Protein AF-0000000085030489 (afdb_homodimer)

Structure (mmCIF, N/CA/C/O backbone):
data_AF-0000000085030489-model_v1
#
loop_
_entity.id
_entity.type
_entity.pdbx_description
1 polymer 'Uncharacterized conserved protein'
#
loop_
_atom_site.group_PDB
_atom_site.id
_atom_site.type_symbol
_atom_site.label_atom_id
_atom_site.label_alt_id
_atom_site.label_comp_id
_atom_site.label_asym_id
_atom_site.label_entity_id
_atom_site.label_seq_id
_atom_site.pdbx_PDB_ins_code
_atom_site.Cartn_x
_atom_site.Cartn_y
_atom_site.Cartn_z
_atom_site.occupancy
_atom_site.B_iso_or_equiv
_atom_site.auth_seq_id
_atom_site.auth_comp_id
_atom_site.auth_asym_id
_atom_site.auth_atom_id
_atom_site.pdbx_PDB_model_num
ATOM 1 N N . MET A 1 1 ? 29.203 -2.457 8.156 1 56.88 1 MET A N 1
ATOM 2 C CA . MET A 1 1 ? 29.266 -1.11 7.594 1 56.88 1 MET A CA 1
ATOM 3 C C . MET A 1 1 ? 27.875 -0.506 7.477 1 56.88 1 MET A C 1
ATOM 5 O O . MET A 1 1 ? 27.656 0.641 7.871 1 56.88 1 MET A O 1
ATOM 9 N N . LEU A 1 2 ? 26.891 -1.355 7.07 1 59.84 2 LEU A N 1
ATOM 10 C CA . LEU A 1 2 ? 25.516 -0.881 6.922 1 59.84 2 LEU A CA 1
ATOM 11 C C . LEU A 1 2 ? 24.906 -0.548 8.281 1 59.84 2 LEU A C 1
ATOM 13 O O . LEU A 1 2 ? 24.219 0.468 8.43 1 59.84 2 LEU A O 1
ATOM 17 N N . ASP A 1 3 ? 25.312 -1.326 9.242 1 68.06 3 ASP A N 1
ATOM 18 C CA . ASP A 1 3 ? 24.781 -1.111 10.586 1 68.06 3 ASP A CA 1
ATOM 19 C C . ASP A 1 3 ? 25.312 0.189 11.188 1 68.06 3 ASP A C 1
ATOM 21 O O . ASP A 1 3 ? 24.578 0.909 11.867 1 68.06 3 ASP A O 1
ATOM 25 N N . THR A 1 4 ? 26.469 0.531 10.797 1 74.56 4 THR A N 1
ATOM 26 C CA . THR A 1 4 ? 27.078 1.751 11.312 1 74.56 4 THR A CA 1
ATOM 27 C C . THR A 1 4 ? 26.453 2.984 10.656 1 74.56 4 THR A C 1
ATOM 29 O O . THR A 1 4 ? 26.203 3.986 11.328 1 74.56 4 THR A O 1
ATOM 32 N N . VAL A 1 5 ? 26.281 2.805 9.406 1 78.31 5 VAL A N 1
ATOM 33 C CA . VAL A 1 5 ? 25.672 3.91 8.68 1 78.31 5 VAL A CA 1
ATOM 34 C C . VAL A 1 5 ? 24.25 4.156 9.203 1 78.31 5 VAL A C 1
ATOM 36 O O . VAL A 1 5 ? 23.859 5.305 9.43 1 78.31 5 VAL A O 1
ATOM 39 N N . LYS A 1 6 ? 23.562 3.092 9.453 1 79.38 6 LYS A N 1
ATOM 40 C CA . LYS A 1 6 ? 22.203 3.199 9.992 1 79.38 6 LYS A CA 1
ATOM 41 C C . LYS A 1 6 ? 22.203 3.873 11.359 1 79.38 6 LYS A C 1
ATOM 43 O O . LYS A 1 6 ? 21.344 4.703 11.648 1 79.38 6 LYS A O 1
ATOM 48 N N . ASP A 1 7 ? 23.156 3.559 12.133 1 82.5 7 ASP A N 1
ATOM 49 C CA . ASP A 1 7 ? 23.281 4.152 13.461 1 82.5 7 ASP A CA 1
ATOM 50 C C . ASP A 1 7 ? 23.578 5.645 13.375 1 82.5 7 ASP A C 1
ATOM 52 O O . ASP A 1 7 ? 23.016 6.441 14.141 1 82.5 7 ASP A O 1
ATOM 56 N N . TYR A 1 8 ? 24.422 5.949 12.523 1 84.88 8 TYR A N 1
ATOM 57 C CA . TYR A 1 8 ? 24.766 7.352 12.32 1 84.88 8 TYR A CA 1
ATOM 58 C C . TYR A 1 8 ? 23.562 8.148 11.852 1 84.88 8 TYR A C 1
ATOM 60 O O . TYR A 1 8 ? 23.266 9.219 12.383 1 84.88 8 TYR A O 1
ATOM 68 N N . MET A 1 9 ? 22.875 7.539 10.891 1 87.62 9 MET A N 1
ATOM 69 C CA . MET A 1 9 ? 21.703 8.219 10.344 1 87.62 9 MET A CA 1
ATOM 70 C C . MET A 1 9 ? 20.625 8.406 11.414 1 87.62 9 MET A C 1
ATOM 72 O O . MET A 1 9 ? 19.984 9.453 11.477 1 87.62 9 MET A O 1
ATOM 76 N N . SER A 1 10 ? 20.469 7.426 12.195 1 87.75 10 SER A N 1
ATOM 77 C CA . SER A 1 10 ? 19.516 7.508 13.297 1 87.75 10 SER A CA 1
ATOM 78 C C . SER A 1 10 ? 19.859 8.648 14.242 1 87.75 10 SER A C 1
ATOM 80 O O . SER A 1 10 ? 18.984 9.375 14.711 1 87.75 10 SER A O 1
ATOM 82 N N . GLY A 1 11 ? 21.109 8.82 14.539 1 89.5 11 GLY A N 1
ATOM 83 C CA . GLY A 1 11 ? 21.562 9.93 15.367 1 89.5 11 GLY A CA 1
ATOM 84 C C . GLY A 1 11 ? 21.266 11.289 14.758 1 89.5 11 GLY A C 1
ATOM 85 O O . GLY A 1 11 ? 20.828 12.203 15.453 1 89.5 11 GLY A O 1
ATOM 86 N N . VAL A 1 12 ? 21.469 11.359 13.508 1 91 12 VAL A N 1
ATOM 87 C CA . VAL A 1 12 ? 21.234 12.609 12.789 1 91 12 VAL A CA 1
ATOM 88 C C . VAL A 1 12 ? 19.75 12.969 12.859 1 91 12 VAL A C 1
ATOM 90 O O . VAL A 1 12 ? 19.391 14.117 13.148 1 91 12 VAL A O 1
ATOM 93 N N . ILE A 1 13 ? 18.875 12.047 12.625 1 92.69 13 ILE A N 1
ATOM 94 C CA . ILE A 1 13 ? 17.438 12.258 12.625 1 92.69 13 ILE A CA 1
ATOM 95 C C . ILE A 1 13 ? 16.984 12.703 14.016 1 92.69 13 ILE A C 1
ATOM 97 O O . ILE A 1 13 ? 16.156 13.617 14.148 1 92.69 13 ILE A O 1
ATOM 101 N N . LYS A 1 14 ? 17.594 12.125 14.992 1 91.25 14 LYS A N 1
ATOM 102 C CA . LYS A 1 14 ? 17.266 12.484 16.359 1 91.25 14 LYS A CA 1
ATOM 103 C C . LYS A 1 14 ? 17.625 13.938 16.656 1 91.25 14 LYS A C 1
ATOM 105 O O . LYS A 1 14 ? 16.875 14.656 17.312 1 91.25 14 LYS A O 1
ATOM 110 N N . ARG A 1 15 ? 18.688 14.336 16.219 1 93 15 ARG A N 1
ATOM 111 C CA . ARG A 1 15 ? 19.125 15.719 16.406 1 93 15 ARG A CA 1
ATOM 112 C C . ARG A 1 15 ? 18.219 16.688 15.664 1 93 15 ARG A C 1
ATOM 114 O O . ARG A 1 15 ? 17.844 17.734 16.203 1 93 15 ARG A O 1
ATOM 121 N N . LYS A 1 16 ? 17.922 16.281 14.477 1 94.31 16 LYS A N 1
ATOM 122 C CA . LYS A 1 16 ? 17.016 17.125 13.688 1 94.31 16 LYS A CA 1
ATOM 123 C C . LYS A 1 16 ? 15.664 17.25 14.367 1 94.31 16 LYS A C 1
ATOM 125 O O . LYS A 1 16 ? 15.062 18.328 14.352 1 94.31 16 LYS A O 1
ATOM 130 N N . ALA A 1 17 ? 15.203 16.172 14.844 1 92.69 17 ALA A N 1
ATOM 131 C CA . ALA A 1 17 ? 13.922 16.188 15.547 1 92.69 17 ALA A CA 1
ATOM 132 C C . ALA A 1 17 ? 13.945 17.156 16.719 1 92.69 17 ALA A C 1
ATOM 134 O O . ALA A 1 17 ? 12.992 17.922 16.922 1 92.69 17 ALA A O 1
ATOM 135 N N . LYS A 1 18 ? 15.047 17.234 17.391 1 92.06 18 LYS A N 1
ATOM 136 C CA . LYS A 1 18 ? 15.203 18.125 18.531 1 92.06 18 LYS A CA 1
ATOM 137 C C . LYS A 1 18 ? 15.258 19.578 18.094 1 92.06 18 LYS A C 1
ATOM 139 O O . LYS A 1 18 ? 14.789 20.469 18.812 1 92.06 18 LYS A O 1
ATOM 144 N N . ARG A 1 19 ? 15.68 19.75 16.922 1 93.88 19 ARG A N 1
ATOM 145 C CA . ARG A 1 19 ? 15.883 21.109 16.422 1 93.88 19 ARG A CA 1
ATOM 146 C C . ARG A 1 19 ? 14.68 21.578 15.609 1 93.88 19 ARG A C 1
ATOM 148 O O . ARG A 1 19 ? 14.594 22.75 15.25 1 93.88 19 ARG A O 1
ATOM 155 N N . GLY A 1 20 ? 13.797 20.656 15.273 1 94.12 20 GLY A N 1
ATOM 156 C CA . GLY A 1 20 ? 12.641 21.031 14.477 1 94.12 20 GLY A CA 1
ATOM 157 C C . GLY A 1 20 ? 12.977 21.266 13.016 1 94.12 20 GLY A C 1
ATOM 158 O O . GLY A 1 20 ? 12.445 22.203 12.398 1 94.12 20 GLY A O 1
ATOM 159 N N . ASN A 1 21 ? 13.906 20.578 12.508 1 96.88 21 ASN A N 1
ATOM 160 C CA . ASN A 1 21 ? 14.312 20.781 11.125 1 96.88 21 ASN A CA 1
ATOM 161 C C . ASN A 1 21 ? 14.312 19.484 10.336 1 96.88 21 ASN A C 1
ATOM 163 O O . ASN A 1 21 ? 15.156 19.281 9.453 1 96.88 21 ASN A O 1
ATOM 167 N N . LEU A 1 22 ? 13.391 18.594 10.688 1 98.06 22 LEU A N 1
ATOM 168 C CA . LEU A 1 22 ? 13.219 17.344 9.961 1 98.06 22 LEU A CA 1
ATOM 169 C C . LEU A 1 22 ? 12.867 17.609 8.5 1 98.06 22 LEU A C 1
ATOM 171 O O . LEU A 1 22 ? 12.109 18.531 8.195 1 98.06 22 LEU A O 1
ATOM 175 N N . ASP A 1 23 ? 13.422 16.781 7.594 1 98.44 23 ASP A N 1
ATOM 176 C CA . ASP A 1 23 ? 12.898 16.719 6.234 1 98.44 23 ASP A CA 1
ATOM 177 C C . ASP A 1 23 ? 11.695 15.773 6.16 1 98.44 23 ASP A C 1
ATOM 179 O O . ASP A 1 23 ? 11.836 14.562 6.297 1 98.44 23 ASP A O 1
ATOM 183 N N . ILE A 1 24 ? 10.508 16.359 5.836 1 98.62 24 ILE A N 1
ATOM 184 C CA . ILE A 1 24 ? 9.266 15.625 6.062 1 98.62 24 ILE A CA 1
ATOM 185 C C . ILE A 1 24 ? 8.57 15.359 4.727 1 98.62 24 ILE A C 1
ATOM 187 O O . ILE A 1 24 ? 8.469 16.25 3.883 1 98.62 24 ILE A O 1
ATOM 191 N N . ALA A 1 25 ? 8.188 14.117 4.48 1 98.88 25 ALA A N 1
ATOM 192 C CA . ALA A 1 25 ? 7.223 13.781 3.434 1 98.88 25 ALA A CA 1
ATOM 193 C C . ALA A 1 25 ? 5.805 13.719 3.994 1 98.88 25 ALA A C 1
ATOM 195 O O . ALA A 1 25 ? 5.512 12.898 4.863 1 98.88 25 ALA A O 1
ATOM 196 N N . MET A 1 26 ? 5.008 14.555 3.5 1 98.81 26 MET A N 1
ATOM 197 C CA . MET A 1 26 ? 3.625 14.641 3.961 1 98.81 26 MET A CA 1
ATOM 198 C C . MET A 1 26 ? 2.674 14.008 2.949 1 98.81 26 MET A C 1
ATOM 200 O O . MET A 1 26 ? 2.645 14.414 1.785 1 98.81 26 MET A O 1
ATOM 204 N N . LEU A 1 27 ? 1.923 13.031 3.355 1 98.94 27 LEU A N 1
ATOM 205 C CA . LEU A 1 27 ? 0.934 12.352 2.527 1 98.94 27 LEU A CA 1
ATOM 206 C C . LEU A 1 27 ? -0.47 12.539 3.094 1 98.94 27 LEU A C 1
ATOM 208 O O . LEU A 1 27 ? -0.723 12.211 4.258 1 98.94 27 LEU A O 1
ATOM 212 N N . ILE A 1 28 ? -1.324 13.016 2.254 1 98.94 28 ILE A N 1
ATOM 213 C CA . ILE A 1 28 ? -2.676 13.352 2.688 1 98.94 28 ILE A CA 1
ATOM 214 C C . ILE A 1 28 ? -3.674 12.367 2.076 1 98.94 28 ILE A C 1
ATOM 216 O O . ILE A 1 28 ? -3.764 12.25 0.852 1 98.94 28 ILE A O 1
ATOM 220 N N . ASP A 1 29 ? -4.367 11.711 2.973 1 98.81 29 ASP A N 1
ATOM 221 C CA . ASP A 1 29 ? -5.492 10.859 2.6 1 98.81 29 ASP A CA 1
ATOM 222 C C . ASP A 1 29 ? -6.742 11.695 2.332 1 98.81 29 ASP A C 1
ATOM 224 O O . ASP A 1 29 ? -7.555 11.914 3.232 1 98.81 29 ASP A O 1
ATOM 228 N N . GLY A 1 30 ? -6.926 12.062 1.116 1 98.44 30 GLY A N 1
ATOM 229 C CA . GLY A 1 30 ? -7.98 12.992 0.747 1 98.44 30 GLY A CA 1
ATOM 230 C C . GLY A 1 30 ? -9.367 12.5 1.108 1 98.44 30 GLY A C 1
ATOM 231 O O . GLY A 1 30 ? -10.086 13.148 1.869 1 98.44 30 GLY A O 1
ATOM 232 N N . PRO A 1 31 ? -9.75 11.344 0.604 1 97.06 31 PRO A N 1
ATOM 233 C CA . PRO A 1 31 ? -11.109 10.844 0.838 1 97.06 31 PRO A CA 1
ATOM 234 C C . PRO A 1 31 ? -11.453 10.742 2.322 1 97.06 31 PRO A C 1
ATOM 236 O O . PRO A 1 31 ? -12.609 10.898 2.703 1 97.06 31 PRO A O 1
ATOM 239 N N . ASN A 1 32 ? -10.453 10.555 3.127 1 96.5 32 ASN A N 1
ATOM 240 C CA . ASN A 1 32 ? -10.734 10.375 4.547 1 96.5 32 ASN A CA 1
ATOM 241 C C . ASN A 1 32 ? -10.648 11.695 5.309 1 96.5 32 ASN A C 1
ATOM 243 O O . ASN A 1 32 ? -11.312 11.875 6.332 1 96.5 32 ASN A O 1
ATOM 247 N N . MET A 1 33 ? -9.93 12.625 4.789 1 97.75 33 MET A N 1
ATOM 248 C CA . MET A 1 33 ? -9.617 13.766 5.641 1 97.75 33 MET A CA 1
ATOM 249 C C . MET A 1 33 ? -10.164 15.055 5.043 1 97.75 33 MET A C 1
ATOM 251 O O . MET A 1 33 ? -10.414 16.031 5.762 1 97.75 33 MET A O 1
ATOM 255 N N . LEU A 1 34 ? -10.281 15.109 3.766 1 96.75 34 LEU A N 1
ATOM 256 C CA . LEU A 1 34 ? -10.719 16.344 3.123 1 96.75 34 LEU A CA 1
ATOM 257 C C . LEU A 1 34 ? -12.219 16.312 2.85 1 96.75 34 LEU A C 1
ATOM 259 O O . LEU A 1 34 ? -12.641 16.391 1.693 1 96.75 34 LEU A O 1
ATOM 263 N N . ARG A 1 35 ? -12.828 16.25 3.951 1 92.75 35 ARG A N 1
ATOM 264 C CA . ARG A 1 35 ? -14.281 16.219 3.959 1 92.75 35 ARG A CA 1
ATOM 265 C C . ARG A 1 35 ? -14.844 17.438 4.688 1 92.75 35 ARG A C 1
ATOM 267 O O . ARG A 1 35 ? -14.234 17.953 5.629 1 92.75 35 ARG A O 1
ATOM 274 N N . LYS A 1 36 ? -16.031 17.781 4.242 1 90 36 LYS A N 1
ATOM 275 C CA . LYS A 1 36 ? -16.688 18.953 4.82 1 90 36 LYS A CA 1
ATOM 276 C C . LYS A 1 36 ? -16.922 18.766 6.32 1 90 36 LYS A C 1
ATOM 278 O O . LYS A 1 36 ? -16.828 19.734 7.086 1 90 36 LYS A O 1
ATOM 283 N N . GLU A 1 37 ? -17.172 17.578 6.684 1 90.44 37 GLU A N 1
ATOM 284 C CA . GLU A 1 37 ? -17.5 17.281 8.07 1 90.44 37 GLU A CA 1
ATOM 285 C C . GLU A 1 37 ? -16.344 17.625 9 1 90.44 37 GLU A C 1
ATOM 287 O O . GLU A 1 37 ? -16.547 17.906 10.188 1 90.44 37 GLU A O 1
ATOM 292 N N . PHE A 1 38 ? -15.141 17.594 8.508 1 90.62 38 PHE A N 1
ATOM 293 C CA . PHE A 1 38 ? -13.984 17.844 9.367 1 90.62 38 PHE A CA 1
ATOM 294 C C . PHE A 1 38 ? -13.531 19.297 9.25 1 90.62 38 PHE A C 1
ATOM 296 O O . PHE A 1 38 ? -12.82 19.797 10.117 1 90.62 38 PHE A O 1
ATOM 303 N N . ASP A 1 39 ? -13.906 19.922 8.211 1 89.69 39 ASP A N 1
ATOM 304 C CA . ASP A 1 39 ? -13.602 21.328 7.969 1 89.69 39 ASP A CA 1
ATOM 305 C C . ASP A 1 39 ? -12.148 21.656 8.305 1 89.69 39 ASP A C 1
ATOM 307 O O . ASP A 1 39 ? -11.867 22.578 9.07 1 89.69 39 ASP A O 1
ATOM 311 N N . VAL A 1 40 ? -11.297 20.875 7.781 1 90.25 40 VAL A N 1
ATOM 312 C CA . VAL A 1 40 ? -9.875 21.016 8.062 1 90.25 40 VAL A CA 1
ATOM 313 C C . VAL A 1 40 ? -9.273 22.094 7.172 1 90.25 40 VAL A C 1
ATOM 315 O O . VAL A 1 40 ? -9.625 22.203 5.996 1 90.25 40 VAL A O 1
ATOM 318 N N . SER A 1 41 ? -8.391 22.875 7.766 1 93.44 41 SER A N 1
ATOM 319 C CA . SER A 1 41 ? -7.617 23.859 7.02 1 93.44 41 SER A CA 1
ATOM 320 C C . SER A 1 41 ? -6.25 23.328 6.629 1 93.44 41 SER A C 1
ATOM 322 O O . SER A 1 41 ? -5.383 23.125 7.488 1 93.44 41 SER A O 1
ATOM 324 N N . LEU A 1 42 ? -6.02 23.203 5.359 1 96.19 42 LEU A N 1
ATOM 325 C CA . LEU A 1 42 ? -4.73 22.719 4.875 1 96.19 42 LEU A CA 1
ATOM 326 C C . LEU A 1 42 ? -3.615 23.688 5.234 1 96.19 42 LEU A C 1
ATOM 328 O O . LEU A 1 42 ? -2.477 23.281 5.465 1 96.19 42 LEU A O 1
ATOM 332 N N . LYS A 1 43 ? -3.984 24.938 5.258 1 95.88 43 LYS A N 1
ATOM 333 C CA . LYS A 1 43 ? -3.016 25.938 5.691 1 95.88 43 LYS A CA 1
ATOM 334 C C . LYS A 1 43 ? -2.555 25.672 7.121 1 95.88 43 LYS A C 1
ATOM 336 O O . LYS A 1 43 ? -1.354 25.672 7.402 1 95.88 43 LYS A O 1
ATOM 341 N N . GLU A 1 44 ? -3.514 25.438 7.961 1 95.19 44 GLU A N 1
ATOM 342 C CA . GLU A 1 44 ? -3.195 25.156 9.359 1 95.19 44 GLU A CA 1
ATOM 343 C C . GLU A 1 44 ? -2.363 23.875 9.484 1 95.19 44 GLU A C 1
ATOM 345 O O . GLU A 1 44 ? -1.406 23.828 10.258 1 95.19 44 GLU A O 1
ATOM 350 N N . VAL A 1 45 ? -2.719 22.906 8.742 1 96.88 45 VAL A N 1
ATOM 351 C CA . VAL A 1 45 ? -2.002 21.625 8.766 1 96.88 45 VAL A CA 1
ATOM 352 C C . VAL A 1 45 ? -0.548 21.859 8.352 1 96.88 45 VAL A C 1
ATOM 354 O O . VAL A 1 45 ? 0.372 21.359 9.016 1 96.88 45 VAL A O 1
ATOM 357 N N . ARG A 1 46 ? -0.353 22.547 7.297 1 97.44 46 ARG A N 1
ATOM 358 C CA . ARG A 1 46 ? 0.986 22.859 6.805 1 97.44 46 ARG A CA 1
ATOM 359 C C . ARG A 1 46 ? 1.812 23.562 7.875 1 97.44 46 ARG A C 1
ATOM 361 O O . ARG A 1 46 ? 2.961 23.203 8.125 1 97.44 46 ARG A O 1
ATOM 368 N N . GLU A 1 47 ? 1.227 24.516 8.508 1 96.38 47 GLU A N 1
ATOM 369 C CA . GLU A 1 47 ? 1.919 25.297 9.531 1 96.38 47 GLU A CA 1
ATOM 370 C C . GLU A 1 47 ? 2.301 24.438 10.727 1 96.38 47 GLU A C 1
ATOM 372 O O . GLU A 1 47 ? 3.404 24.562 11.258 1 96.38 47 GLU A O 1
ATOM 377 N N . LEU A 1 48 ? 1.379 23.562 11.164 1 96.25 48 LEU A N 1
ATOM 378 C CA . LEU A 1 48 ? 1.639 22.688 12.297 1 96.25 48 LEU A CA 1
ATOM 379 C C . LEU A 1 48 ? 2.787 21.734 11.984 1 96.25 48 LEU A C 1
ATOM 381 O O . LEU A 1 48 ? 3.664 21.516 12.828 1 96.25 48 LEU A O 1
ATOM 385 N N . VAL A 1 49 ? 2.824 21.203 10.773 1 97.56 49 VAL A N 1
ATOM 386 C CA . VAL A 1 49 ? 3.869 20.266 10.375 1 97.56 49 VAL A CA 1
ATOM 387 C C . VAL A 1 49 ? 5.203 21 10.242 1 97.56 49 VAL A C 1
ATOM 389 O O . VAL A 1 49 ? 6.25 20.469 10.602 1 97.56 49 VAL A O 1
ATOM 392 N N . GLU A 1 50 ? 5.145 22.188 9.812 1 96.62 50 GLU A N 1
ATOM 393 C CA . GLU A 1 50 ? 6.359 22.969 9.586 1 96.62 50 GLU A CA 1
ATOM 394 C C . GLU A 1 50 ? 7.02 23.344 10.914 1 96.62 50 GLU A C 1
ATOM 396 O O . GLU A 1 50 ? 8.18 23.766 10.93 1 96.62 50 GLU A O 1
ATOM 401 N N . GLU A 1 51 ? 6.309 23.234 12 1 96.38 51 GLU A N 1
ATOM 402 C CA . GLU A 1 51 ? 6.922 23.391 13.312 1 96.38 51 GLU A CA 1
ATOM 403 C C . GLU A 1 51 ? 7.918 22.266 13.594 1 96.38 51 GLU A C 1
ATOM 405 O O . GLU A 1 51 ? 8.844 22.438 14.391 1 96.38 51 GLU A O 1
ATOM 410 N N . LEU A 1 52 ? 7.746 21.156 12.938 1 96.94 52 LEU A N 1
ATOM 411 C CA . LEU A 1 52 ? 8.586 19.984 13.188 1 96.94 52 LEU A CA 1
ATOM 412 C C . LEU A 1 52 ? 9.727 19.922 12.172 1 96.94 52 LEU A C 1
ATOM 414 O O . LEU A 1 52 ? 10.703 19.203 12.391 1 96.94 52 LEU A O 1
ATOM 418 N N . GLY A 1 53 ? 9.523 20.625 11.086 1 97.75 53 GLY A N 1
ATOM 419 C CA . GLY A 1 53 ? 10.539 20.562 10.047 1 97.75 53 GLY A CA 1
ATOM 420 C C . GLY A 1 53 ? 10.062 21.094 8.711 1 97.75 53 GLY A C 1
ATOM 421 O O . GLY A 1 53 ? 9.133 21.906 8.664 1 97.75 53 GLY A O 1
ATOM 422 N N . ASN A 1 54 ? 10.82 20.703 7.641 1 97.81 54 ASN A N 1
ATOM 423 C CA . ASN A 1 54 ? 10.547 21.172 6.285 1 97.81 54 ASN A CA 1
ATOM 424 C C . ASN A 1 54 ? 9.812 20.109 5.473 1 97.81 54 ASN A C 1
ATOM 426 O O . ASN A 1 54 ? 10.266 18.969 5.379 1 97.81 54 ASN A O 1
ATOM 430 N N . ILE A 1 55 ? 8.719 20.531 4.887 1 98.25 55 ILE A N 1
ATOM 431 C CA . ILE A 1 55 ? 8.008 19.625 3.988 1 98.25 55 ILE A CA 1
ATOM 432 C C . ILE A 1 55 ? 8.734 19.562 2.648 1 98.25 55 ILE A C 1
ATOM 434 O O . ILE A 1 55 ? 8.664 20.5 1.845 1 98.25 55 ILE A O 1
ATOM 438 N N . ARG A 1 56 ? 9.398 18.438 2.445 1 98 56 ARG A N 1
ATOM 439 C CA . ARG A 1 56 ? 10.148 18.266 1.209 1 98 56 ARG A CA 1
ATOM 440 C C . ARG A 1 56 ? 9.273 17.672 0.113 1 98 56 ARG A C 1
ATOM 442 O O . ARG A 1 56 ? 9.492 17.922 -1.073 1 98 56 ARG A O 1
ATOM 449 N N . VAL A 1 57 ? 8.359 16.844 0.487 1 98.38 57 VAL A N 1
ATOM 450 C CA . VAL A 1 57 ? 7.379 16.219 -0.385 1 98.38 57 VAL A CA 1
ATOM 451 C C . VAL A 1 57 ? 5.984 16.359 0.224 1 98.38 57 VAL A C 1
ATOM 453 O O . VAL A 1 57 ? 5.781 16.047 1.402 1 98.38 57 VAL A O 1
ATOM 456 N N . GLY A 1 58 ? 5.098 16.906 -0.495 1 98.69 58 GLY A N 1
ATOM 457 C CA . GLY A 1 58 ? 3.713 17.047 -0.072 1 98.69 58 GLY A CA 1
ATOM 458 C C . GLY A 1 58 ? 2.721 16.547 -1.106 1 98.69 58 GLY A C 1
ATOM 459 O O . GLY A 1 58 ? 2.51 17.188 -2.135 1 98.69 58 GLY A O 1
ATOM 460 N N . LEU A 1 59 ? 2.078 15.438 -0.822 1 98.88 59 LEU A N 1
ATOM 461 C CA . LEU A 1 59 ? 1.156 14.812 -1.766 1 98.88 59 LEU A CA 1
ATOM 462 C C . LEU A 1 59 ? -0.233 14.664 -1.153 1 98.88 59 LEU A C 1
ATOM 464 O O . LEU A 1 59 ? -0.366 14.281 0.009 1 98.88 59 LEU A O 1
ATOM 468 N N . ALA A 1 60 ? -1.204 15.016 -1.88 1 98.88 60 ALA A N 1
ATOM 469 C CA . ALA A 1 60 ? -2.592 14.773 -1.492 1 98.88 60 ALA A CA 1
ATOM 470 C C . ALA A 1 60 ? -3.264 13.797 -2.459 1 98.88 60 ALA A C 1
ATOM 472 O O . ALA A 1 60 ? -3.402 14.094 -3.648 1 98.88 60 ALA A O 1
ATOM 473 N N . PHE A 1 61 ? -3.701 12.711 -1.952 1 98.88 61 PHE A N 1
ATOM 474 C CA . PHE A 1 61 ? -4.328 11.68 -2.775 1 98.88 61 PHE A CA 1
ATOM 475 C C . PHE A 1 61 ? -5.84 11.867 -2.816 1 98.88 61 PHE A C 1
ATOM 477 O O . PHE A 1 61 ? -6.504 11.836 -1.777 1 98.88 61 PHE A O 1
ATOM 484 N N . LEU A 1 62 ? -6.309 12.047 -4.008 1 98.62 62 LEU A N 1
ATOM 485 C CA . LEU A 1 62 ? -7.727 12.305 -4.23 1 98.62 62 LEU A CA 1
ATOM 486 C C . LEU A 1 62 ? -8.328 11.266 -5.172 1 98.62 62 LEU A C 1
ATOM 488 O O . LEU A 1 62 ? -7.625 10.711 -6.02 1 98.62 62 LEU A O 1
ATOM 492 N N . ASN A 1 63 ? -9.602 10.969 -4.965 1 96.69 63 ASN A N 1
ATOM 493 C CA . ASN A 1 63 ? -10.258 10.102 -5.938 1 96.69 63 ASN A CA 1
ATOM 494 C C . ASN A 1 63 ? -10.664 10.875 -7.191 1 96.69 63 ASN A C 1
ATOM 496 O O . ASN A 1 63 ? -10.68 12.109 -7.188 1 96.69 63 ASN A O 1
ATOM 500 N N . GLN A 1 64 ? -11.023 10.195 -8.195 1 96.75 64 GLN A N 1
ATOM 501 C CA . GLN A 1 64 ? -11.289 10.781 -9.508 1 96.75 64 GLN A CA 1
ATOM 502 C C . GLN A 1 64 ? -12.523 11.672 -9.469 1 96.75 64 GLN A C 1
ATOM 504 O O . GLN A 1 64 ? -12.773 12.438 -10.406 1 96.75 64 GLN A O 1
ATOM 509 N N . TYR A 1 65 ? -13.273 11.672 -8.445 1 96.12 65 TYR A N 1
ATOM 510 C CA . TYR A 1 65 ? -14.492 12.469 -8.359 1 96.12 65 TYR A CA 1
ATOM 511 C C . TYR A 1 65 ? -14.25 13.75 -7.57 1 96.12 65 TYR A C 1
ATOM 513 O O . TYR A 1 65 ? -15.18 14.531 -7.344 1 96.12 65 TYR A O 1
ATOM 521 N N . ALA A 1 66 ? -13.047 13.922 -7.133 1 96.69 66 ALA A N 1
ATOM 522 C CA . ALA A 1 66 ? -12.727 15.156 -6.422 1 96.69 66 ALA A CA 1
ATOM 523 C C . ALA A 1 66 ? -13.047 16.375 -7.273 1 96.69 66 ALA A C 1
ATOM 525 O O . ALA A 1 66 ? -12.781 16.391 -8.477 1 96.69 66 ALA A O 1
ATOM 526 N N . SER A 1 67 ? -13.609 17.484 -6.699 1 96.75 67 SER A N 1
ATOM 527 C CA . SER A 1 67 ? -13.977 18.703 -7.422 1 96.75 67 SER A CA 1
ATOM 528 C C . SER A 1 67 ? -12.742 19.484 -7.84 1 96.75 67 SER A C 1
ATOM 530 O O . SER A 1 67 ? -11.695 19.406 -7.195 1 96.75 67 SER A O 1
ATOM 532 N N . ASP A 1 68 ? -12.914 20.266 -8.828 1 97.38 68 ASP A N 1
ATOM 533 C CA . ASP A 1 68 ? -11.844 21.156 -9.258 1 97.38 68 ASP A CA 1
ATOM 534 C C . ASP A 1 68 ? -11.445 22.125 -8.133 1 97.38 68 ASP A C 1
ATOM 536 O O . ASP A 1 68 ? -10.266 22.438 -7.965 1 97.38 68 ASP A O 1
ATOM 540 N N . LYS A 1 69 ? -12.438 22.547 -7.43 1 97.12 69 LYS A N 1
ATOM 541 C CA . LYS A 1 69 ? -12.18 23.453 -6.324 1 97.12 69 LYS A CA 1
ATOM 542 C C . LYS A 1 69 ? -11.281 22.812 -5.27 1 97.12 69 LYS A C 1
ATOM 544 O O . LYS A 1 69 ? -10.367 23.453 -4.75 1 97.12 69 LYS A O 1
ATOM 549 N N . LEU A 1 70 ? -11.57 21.641 -4.957 1 97.06 70 LEU A N 1
ATOM 550 C CA . LEU A 1 70 ? -10.75 20.922 -3.99 1 97.06 70 LEU A CA 1
ATOM 551 C C . LEU A 1 70 ? -9.328 20.75 -4.5 1 97.06 70 LEU A C 1
ATOM 553 O O . LEU A 1 70 ? -8.367 20.953 -3.752 1 97.06 70 LEU A O 1
ATOM 557 N N . ILE A 1 71 ? -9.203 20.375 -5.73 1 98.31 71 ILE A N 1
ATOM 558 C CA . ILE A 1 71 ? -7.895 20.203 -6.355 1 98.31 71 ILE A CA 1
ATOM 559 C C . ILE A 1 71 ? -7.109 21.5 -6.289 1 98.31 71 ILE A C 1
ATOM 561 O O . ILE A 1 71 ? -5.934 21.516 -5.922 1 98.31 71 ILE A O 1
ATOM 565 N N . GLU A 1 72 ? -7.781 22.531 -6.562 1 98 72 GLU A N 1
ATOM 566 C CA . GLU A 1 72 ? -7.16 23.859 -6.516 1 98 72 GLU A CA 1
ATOM 567 C C . GLU A 1 72 ? -6.75 24.219 -5.09 1 98 72 GLU A C 1
ATOM 569 O O . GLU A 1 72 ? -5.672 24.781 -4.871 1 98 72 GLU A O 1
ATOM 574 N N . ALA A 1 73 ? -7.605 23.938 -4.172 1 96.44 73 ALA A N 1
ATOM 575 C CA . ALA A 1 73 ? -7.32 24.234 -2.771 1 96.44 73 ALA A CA 1
ATOM 576 C C . ALA A 1 73 ? -6.062 23.516 -2.303 1 96.44 73 ALA A C 1
ATOM 578 O O . ALA A 1 73 ? -5.227 24.094 -1.604 1 96.44 73 ALA A O 1
ATOM 579 N N . VAL A 1 74 ? -5.898 22.312 -2.682 1 98.19 74 VAL A N 1
ATOM 580 C CA . VAL A 1 74 ? -4.73 21.5 -2.354 1 98.19 74 VAL A CA 1
ATOM 581 C C . VAL A 1 74 ? -3.475 22.141 -2.949 1 98.19 74 VAL A C 1
ATOM 583 O O . VAL A 1 74 ? -2.492 22.375 -2.24 1 98.19 74 VAL A O 1
ATOM 586 N N . ALA A 1 75 ? -3.553 22.469 -4.203 1 98.25 75 ALA A N 1
ATOM 587 C CA . ALA A 1 75 ? -2.416 23.047 -4.91 1 98.25 75 ALA A CA 1
ATOM 588 C C . ALA A 1 75 ? -2.037 24.406 -4.316 1 98.25 75 ALA A C 1
ATOM 590 O O . ALA A 1 75 ? -0.853 24.703 -4.16 1 98.25 75 ALA A O 1
ATOM 591 N N . ASN A 1 76 ? -3.018 25.156 -3.975 1 97.62 76 ASN A N 1
ATOM 592 C CA . ASN A 1 76 ? -2.801 26.484 -3.43 1 97.62 76 ASN A CA 1
ATOM 593 C C . ASN A 1 76 ? -2.047 26.438 -2.104 1 97.62 76 ASN A C 1
ATOM 595 O O . ASN A 1 76 ? -1.396 27.406 -1.719 1 97.62 76 ASN A O 1
ATOM 599 N N . GLN A 1 77 ? -2.133 25.328 -1.435 1 96.88 77 GLN A N 1
ATOM 600 C CA . GLN A 1 77 ? -1.444 25.203 -0.154 1 96.88 77 GLN A CA 1
ATOM 601 C C . GLN A 1 77 ? -0.08 24.547 -0.327 1 96.88 77 GLN A C 1
ATOM 603 O O . GLN A 1 77 ? 0.581 24.203 0.657 1 96.88 77 GLN A O 1
ATOM 608 N N . GLY A 1 78 ? 0.286 24.312 -1.584 1 97.5 78 GLY A N 1
ATOM 609 C CA . GLY A 1 78 ? 1.625 23.812 -1.861 1 97.5 78 GLY A CA 1
ATOM 610 C C . GLY A 1 78 ? 1.703 22.297 -1.917 1 97.5 78 GLY A C 1
ATOM 611 O O . GLY A 1 78 ? 2.795 21.734 -1.952 1 97.5 78 GLY A O 1
ATOM 612 N N . PHE A 1 79 ? 0.562 21.625 -1.858 1 98.62 79 PHE A N 1
ATOM 613 C CA . PHE A 1 79 ? 0.542 20.172 -2.012 1 98.62 79 PHE A CA 1
ATOM 614 C C . PHE A 1 79 ? 0.272 19.781 -3.461 1 98.62 79 PHE A C 1
ATOM 616 O O . PHE A 1 79 ? -0.369 20.531 -4.199 1 98.62 79 PHE A O 1
ATOM 623 N N . VAL A 1 80 ? 0.819 18.688 -3.863 1 98.69 80 VAL A N 1
ATOM 624 C CA . VAL A 1 80 ? 0.577 18.172 -5.207 1 98.69 80 VAL A CA 1
ATOM 625 C C . VAL A 1 80 ? -0.604 17.203 -5.184 1 98.69 80 VAL A C 1
ATOM 627 O O . VAL A 1 80 ? -0.535 16.141 -4.559 1 98.69 80 VAL A O 1
ATOM 630 N N . PRO A 1 81 ? -1.689 17.562 -5.863 1 98.62 81 PRO A N 1
ATOM 631 C CA . PRO A 1 81 ? -2.818 16.641 -5.934 1 98.62 81 PRO A CA 1
ATOM 632 C C . PRO A 1 81 ? -2.531 15.43 -6.828 1 98.62 81 PRO A C 1
ATOM 634 O O . PRO A 1 81 ? -2.02 15.594 -7.938 1 98.62 81 PRO A O 1
ATOM 637 N N . ARG A 1 82 ? -2.754 14.227 -6.324 1 98.5 82 ARG A N 1
ATOM 638 C CA . ARG A 1 82 ? -2.732 12.977 -7.07 1 98.5 82 ARG A CA 1
ATOM 639 C C . ARG A 1 82 ? -4.137 12.398 -7.211 1 98.5 82 ARG A C 1
ATOM 641 O O . ARG A 1 82 ? -4.691 11.852 -6.254 1 98.5 82 ARG A O 1
ATOM 648 N N . VAL A 1 83 ? -4.652 12.539 -8.391 1 98.31 83 VAL A N 1
ATOM 649 C CA . VAL A 1 83 ? -6.004 12.055 -8.633 1 98.31 83 VAL A CA 1
ATOM 650 C C . VAL A 1 83 ? -5.957 10.602 -9.117 1 98.31 83 VAL A C 1
ATOM 652 O O . VAL A 1 83 ? -5.363 10.312 -10.156 1 98.31 83 VAL A O 1
ATOM 655 N N . ILE A 1 84 ? -6.562 9.75 -8.344 1 97.44 84 ILE A N 1
ATOM 656 C CA . ILE A 1 84 ? -6.465 8.305 -8.562 1 97.44 84 ILE A CA 1
ATOM 657 C C . ILE A 1 84 ? -7.816 7.766 -9.031 1 97.44 84 ILE A C 1
ATOM 659 O O . ILE A 1 84 ? -8.852 8.078 -8.445 1 97.44 84 ILE A O 1
ATOM 663 N N . PRO A 1 85 ? -7.719 6.969 -10.164 1 93.25 85 PRO A N 1
ATOM 664 C CA . PRO A 1 85 ? -8.961 6.27 -10.5 1 93.25 85 PRO A CA 1
ATOM 665 C C . PRO A 1 85 ? -9.305 5.168 -9.5 1 93.25 85 PRO A C 1
ATOM 667 O O . PRO A 1 85 ? -8.523 4.23 -9.312 1 93.25 85 PRO A O 1
ATOM 670 N N . GLY A 1 86 ? -10.359 5.281 -8.703 1 90.62 86 GLY A N 1
ATOM 671 C CA . GLY A 1 86 ? -10.766 4.262 -7.746 1 90.62 86 GLY A CA 1
ATOM 672 C C . GLY A 1 86 ? -10.273 4.535 -6.336 1 90.62 86 GLY A C 1
ATOM 673 O O . GLY A 1 86 ? -10.289 5.68 -5.879 1 90.62 86 GLY A O 1
ATOM 674 N N . ASP A 1 87 ? -9.836 3.447 -5.637 1 94.06 87 ASP A N 1
ATOM 675 C CA . ASP A 1 87 ? -9.414 3.545 -4.246 1 94.06 87 ASP A CA 1
ATOM 676 C C . ASP A 1 87 ? -7.977 4.059 -4.148 1 94.06 87 ASP A C 1
ATOM 678 O O . ASP A 1 87 ? -7.09 3.578 -4.852 1 94.06 87 ASP A O 1
ATOM 682 N N . VAL A 1 88 ? -7.703 4.953 -3.221 1 97.56 88 VAL A N 1
ATOM 683 C CA . VAL A 1 88 ? -6.414 5.633 -3.201 1 97.56 88 VAL A CA 1
ATOM 684 C C . VAL A 1 88 ? -5.445 4.875 -2.291 1 97.56 88 VAL A C 1
ATOM 686 O O . VAL A 1 88 ? -4.238 5.109 -2.328 1 97.56 88 VAL A O 1
ATOM 689 N N . ASP A 1 89 ? -5.945 3.938 -1.475 1 98.38 89 ASP A N 1
ATOM 690 C CA . ASP A 1 89 ? -5.18 3.389 -0.358 1 98.38 89 ASP A CA 1
ATOM 691 C C . ASP A 1 89 ? -3.879 2.756 -0.844 1 98.38 89 ASP A C 1
ATOM 693 O O . ASP A 1 89 ? -2.809 3.018 -0.289 1 98.38 89 ASP A O 1
ATOM 697 N N . VAL A 1 90 ? -3.988 1.999 -1.91 1 98.56 90 VAL A N 1
ATOM 698 C CA . VAL A 1 90 ? -2.811 1.271 -2.373 1 98.56 90 VAL A CA 1
ATOM 699 C C . VAL A 1 90 ? -1.815 2.246 -3 1 98.56 90 VAL A C 1
ATOM 701 O O . VAL A 1 90 ? -0.605 2.127 -2.791 1 98.56 90 VAL A O 1
ATOM 704 N N . TYR A 1 91 ? -2.299 3.262 -3.73 1 98.5 91 TYR A N 1
ATOM 705 C CA . TYR A 1 91 ? -1.424 4.281 -4.297 1 98.5 91 TYR A CA 1
ATOM 706 C C . TYR A 1 91 ? -0.671 5.023 -3.197 1 98.5 91 TYR A C 1
ATOM 708 O O . TYR A 1 91 ? 0.542 5.227 -3.297 1 98.5 91 TYR A O 1
ATOM 716 N N . LEU A 1 92 ? -1.41 5.363 -2.193 1 98.81 92 LEU A N 1
ATOM 717 C CA . LEU A 1 92 ? -0.806 6.062 -1.065 1 98.81 92 LEU A CA 1
ATOM 718 C C . LEU A 1 92 ? 0.248 5.195 -0.388 1 98.81 92 LEU A C 1
ATOM 720 O O . LEU A 1 92 ? 1.348 5.664 -0.088 1 98.81 92 LEU A O 1
ATOM 724 N N . ALA A 1 93 ? -0.037 3.945 -0.181 1 98.81 93 ALA A N 1
ATOM 725 C CA . ALA A 1 93 ? 0.903 3.023 0.449 1 98.81 93 ALA A CA 1
ATOM 726 C C . ALA A 1 93 ? 2.166 2.867 -0.391 1 98.81 93 ALA A C 1
ATOM 728 O O . ALA A 1 93 ? 3.279 2.889 0.14 1 98.81 93 ALA A O 1
ATOM 729 N N . VAL A 1 94 ? 1.988 2.734 -1.661 1 98.75 94 VAL A N 1
ATOM 730 C CA . VAL A 1 94 ? 3.115 2.561 -2.572 1 98.75 94 VAL A CA 1
ATOM 731 C C . VAL A 1 94 ? 4.008 3.799 -2.531 1 98.75 94 VAL A C 1
ATOM 733 O O . VAL A 1 94 ? 5.23 3.686 -2.402 1 98.75 94 VAL A O 1
ATOM 736 N N . GLU A 1 95 ? 3.43 4.949 -2.572 1 98.5 95 GLU A N 1
ATOM 737 C CA . GLU A 1 95 ? 4.199 6.191 -2.508 1 98.5 95 GLU A CA 1
ATOM 738 C C . GLU A 1 95 ? 4.902 6.336 -1.163 1 98.5 95 GLU A C 1
ATOM 740 O O . GLU A 1 95 ? 6.07 6.719 -1.107 1 98.5 95 GLU A O 1
ATOM 745 N N . ALA A 1 96 ? 4.152 6.031 -0.142 1 98.81 96 ALA A N 1
ATOM 746 C CA . ALA A 1 96 ? 4.738 6.105 1.194 1 98.81 96 ALA A CA 1
ATOM 747 C C . ALA A 1 96 ? 5.98 5.223 1.3 1 98.81 96 ALA A C 1
ATOM 749 O O . ALA A 1 96 ? 7.023 5.66 1.788 1 98.81 96 ALA A O 1
ATOM 750 N N . MET A 1 97 ? 5.883 4.062 0.814 1 98.69 97 MET A N 1
ATOM 751 C CA . MET A 1 97 ? 6.984 3.113 0.912 1 98.69 97 MET A CA 1
ATOM 752 C C . MET A 1 97 ? 8.172 3.564 0.063 1 98.69 97 MET A C 1
ATOM 754 O O . MET A 1 97 ? 9.32 3.387 0.455 1 98.69 97 MET A O 1
ATOM 758 N N . GLU A 1 98 ? 7.867 4.098 -1.081 1 97.75 98 GLU A N 1
ATOM 759 C CA . GLU A 1 98 ? 8.953 4.664 -1.882 1 97.75 98 GLU A CA 1
ATOM 760 C C . GLU A 1 98 ? 9.711 5.73 -1.102 1 97.75 98 GLU A C 1
ATOM 762 O O . GLU A 1 98 ? 10.945 5.746 -1.104 1 97.75 98 GLU A O 1
ATOM 767 N N . LEU A 1 99 ? 9.039 6.508 -0.416 1 98.06 99 LEU A N 1
ATOM 768 C CA . LEU A 1 99 ? 9.641 7.598 0.342 1 98.06 99 LEU A CA 1
ATOM 769 C C . LEU A 1 99 ? 10.367 7.07 1.572 1 98.06 99 LEU A C 1
ATOM 771 O O . LEU A 1 99 ? 11.414 7.602 1.954 1 98.06 99 LEU A O 1
ATOM 775 N N . ILE A 1 100 ? 9.812 6.055 2.184 1 97.62 100 ILE A N 1
ATOM 776 C CA . ILE A 1 100 ? 10.414 5.441 3.361 1 97.62 100 ILE A CA 1
ATOM 777 C C . ILE A 1 100 ? 11.789 4.875 3.002 1 97.62 100 ILE A C 1
ATOM 779 O O . ILE A 1 100 ? 12.734 4.977 3.785 1 97.62 100 ILE A O 1
ATOM 783 N N . TYR A 1 101 ? 11.914 4.383 1.82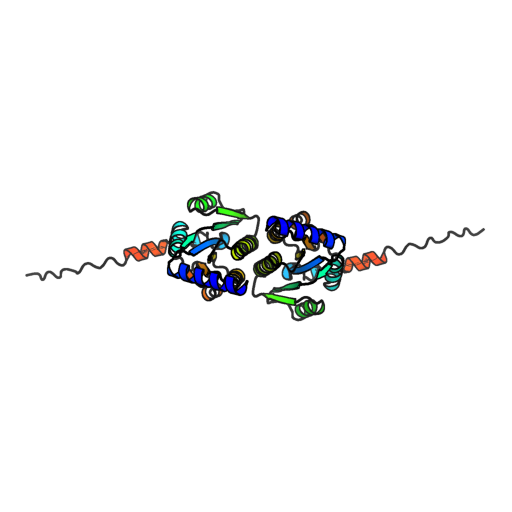2 1 94.44 101 TYR A N 1
ATOM 784 C CA . TYR A 1 101 ? 13.172 3.771 1.41 1 94.44 101 TYR A CA 1
ATOM 785 C C . TYR A 1 101 ? 14.094 4.801 0.765 1 94.44 101 TYR A C 1
ATOM 787 O O . TYR A 1 101 ? 15.234 4.488 0.423 1 94.44 101 TYR A O 1
ATOM 795 N N . SER A 1 102 ? 13.539 5.949 0.63 1 91.88 102 SER A N 1
ATOM 796 C CA . SER A 1 102 ? 14.367 7.027 0.115 1 91.88 102 SER A CA 1
ATOM 797 C C . SER A 1 102 ? 15.25 7.621 1.211 1 91.88 102 SER A C 1
ATOM 799 O O . SER A 1 102 ? 14.852 7.672 2.375 1 91.88 102 SER A O 1
ATOM 801 N N . ASP A 1 103 ? 16.406 8.109 0.855 1 89.25 103 ASP A N 1
ATOM 802 C CA . ASP A 1 103 ? 17.297 8.742 1.827 1 89.25 103 ASP A CA 1
ATOM 803 C C . ASP A 1 103 ? 17.031 10.234 1.931 1 89.25 103 ASP A C 1
ATOM 805 O O . ASP A 1 103 ? 17.672 10.938 2.709 1 89.25 103 ASP A O 1
ATOM 809 N N . ASN A 1 104 ? 15.992 10.648 1.348 1 93.38 104 ASN A N 1
ATOM 810 C CA . ASN A 1 104 ? 15.805 12.094 1.229 1 93.38 104 ASN A CA 1
ATOM 811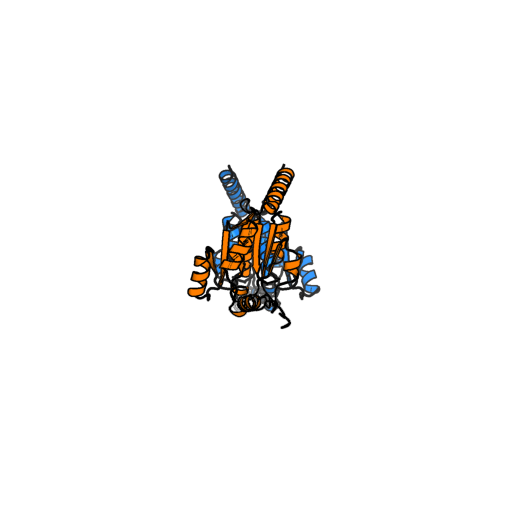 C C . ASN A 1 104 ? 14.836 12.625 2.281 1 93.38 104 ASN A C 1
ATOM 813 O O . ASN A 1 104 ? 14.633 13.836 2.395 1 93.38 104 ASN A O 1
ATOM 817 N N . VAL A 1 105 ? 14.297 11.734 3.027 1 96.75 105 VAL A N 1
ATOM 818 C CA . VAL A 1 105 ? 13.367 12.219 4.039 1 96.75 105 VAL A CA 1
ATOM 819 C C . VAL A 1 105 ? 13.688 11.578 5.391 1 96.75 105 VAL A C 1
ATOM 821 O O . VAL A 1 105 ? 14.047 10.398 5.453 1 96.75 105 VAL A O 1
ATOM 824 N N . ASP A 1 106 ? 13.453 12.438 6.457 1 97.62 106 ASP A N 1
ATOM 825 C CA . ASP A 1 106 ? 13.672 12 7.832 1 97.62 106 ASP A CA 1
ATOM 826 C C . ASP A 1 106 ? 12.391 11.445 8.445 1 97.62 106 ASP A C 1
ATOM 828 O O . ASP A 1 106 ? 12.438 10.633 9.367 1 97.62 106 ASP A O 1
ATOM 832 N N . ALA A 1 107 ? 11.258 11.953 7.949 1 98.62 107 ALA A N 1
ATOM 833 C CA . ALA A 1 107 ? 9.984 11.695 8.625 1 98.62 107 ALA A CA 1
ATOM 834 C C . ALA A 1 107 ? 8.867 11.484 7.609 1 98.62 107 ALA A C 1
ATOM 836 O O . ALA A 1 107 ? 8.867 12.086 6.531 1 98.62 107 ALA A O 1
ATOM 837 N N . ILE A 1 108 ? 7.988 10.633 7.996 1 98.88 108 ILE A N 1
ATOM 838 C CA . ILE A 1 108 ? 6.75 10.414 7.262 1 98.88 108 ILE A CA 1
ATOM 839 C C . ILE A 1 108 ? 5.57 10.977 8.055 1 98.88 108 ILE A C 1
ATOM 841 O O . ILE A 1 108 ? 5.332 10.562 9.195 1 98.88 108 ILE A O 1
ATOM 845 N N . ALA A 1 109 ? 4.898 11.953 7.523 1 98.94 109 ALA A N 1
ATOM 846 C CA . ALA A 1 109 ? 3.658 12.492 8.078 1 98.94 109 ALA A CA 1
ATOM 847 C C . ALA A 1 109 ? 2.445 12.016 7.289 1 98.94 109 ALA A C 1
ATOM 849 O O . ALA A 1 109 ? 2.326 12.297 6.094 1 98.94 109 ALA A O 1
ATOM 850 N N . LEU A 1 110 ? 1.612 11.312 7.938 1 98.94 110 LEU A N 1
ATOM 851 C CA . LEU A 1 110 ? 0.409 10.758 7.324 1 98.94 110 LEU A CA 1
ATOM 852 C C . LEU A 1 110 ? -0.842 11.422 7.895 1 98.94 110 LEU A C 1
ATOM 854 O O . LEU A 1 110 ? -1.116 11.312 9.094 1 98.94 110 LEU A O 1
ATOM 858 N N . MET A 1 111 ? -1.543 12.117 7.055 1 98.88 111 MET A N 1
ATOM 859 C CA . MET A 1 111 ? -2.82 12.688 7.469 1 98.88 111 MET A CA 1
ATOM 860 C C . MET A 1 111 ? -3.975 11.758 7.113 1 98.88 111 MET A C 1
ATOM 862 O O . MET A 1 111 ? -4.367 11.664 5.949 1 98.88 111 MET A O 1
ATOM 866 N N . THR A 1 112 ? -4.488 11.039 8.023 1 98.75 112 THR A N 1
ATOM 867 C CA . THR A 1 112 ? -5.551 10.055 7.871 1 98.75 112 THR A CA 1
ATOM 868 C C . THR A 1 112 ? -6.164 9.703 9.227 1 98.75 112 THR A C 1
ATOM 870 O O . THR A 1 112 ? -5.543 9.922 10.266 1 98.75 112 THR A O 1
ATOM 873 N N . ARG A 1 113 ? -7.309 9.188 9.203 1 98.19 113 ARG A N 1
ATOM 874 C CA . ARG A 1 113 ? -7.941 8.648 10.398 1 98.19 113 ARG A CA 1
ATOM 875 C C . ARG A 1 113 ? -8.062 7.129 10.305 1 98.19 113 ARG A C 1
ATOM 877 O O . ARG A 1 113 ? -8.492 6.477 11.266 1 98.19 113 ARG A O 1
ATOM 884 N N . ASP A 1 114 ? -7.711 6.637 9.227 1 98 114 ASP A N 1
ATOM 885 C CA . ASP A 1 114 ? -8.023 5.258 8.867 1 98 114 ASP A CA 1
ATOM 886 C C . ASP A 1 114 ? -6.973 4.293 9.422 1 98 114 ASP A C 1
ATOM 888 O O . ASP A 1 114 ? -5.797 4.375 9.07 1 98 114 ASP A O 1
ATOM 892 N N . THR A 1 115 ? -7.383 3.326 10.18 1 97.81 115 THR A N 1
ATOM 893 C CA . THR A 1 115 ? -6.516 2.355 10.836 1 97.81 115 THR A CA 1
ATOM 894 C C . THR A 1 115 ? -5.805 1.479 9.812 1 97.81 115 THR A C 1
ATOM 896 O O . THR A 1 115 ? -4.75 0.913 10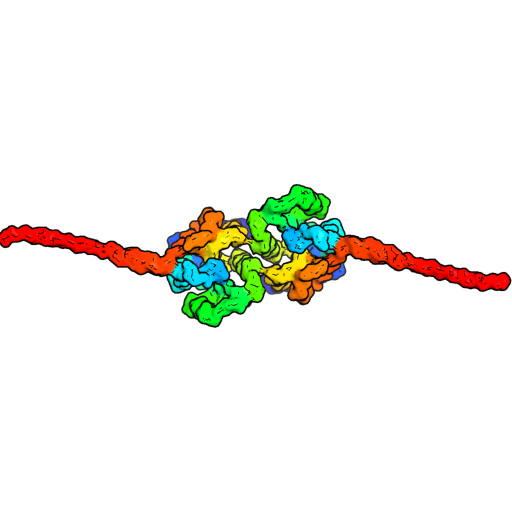.094 1 97.81 115 THR A O 1
ATOM 899 N N . ASP A 1 116 ? -6.348 1.401 8.641 1 97.56 116 ASP A N 1
ATOM 900 C CA . ASP A 1 116 ? -5.801 0.518 7.617 1 97.56 116 ASP A CA 1
ATOM 901 C C . ASP A 1 116 ? -4.387 0.938 7.227 1 97.56 116 ASP A C 1
ATOM 903 O O . ASP A 1 116 ? -3.643 0.156 6.629 1 97.56 116 ASP A O 1
ATOM 907 N N . PHE A 1 117 ? -3.928 2.117 7.641 1 98.56 117 PHE A N 1
ATOM 908 C CA . PHE A 1 117 ? -2.615 2.607 7.238 1 98.56 117 PHE A CA 1
ATOM 909 C C . PHE A 1 117 ? -1.573 2.314 8.312 1 98.56 117 PHE A C 1
ATOM 911 O O . PHE A 1 117 ? -0.412 2.709 8.18 1 98.56 117 PHE A O 1
ATOM 918 N N . LEU A 1 118 ? -1.915 1.573 9.305 1 98.5 118 LEU A N 1
ATOM 919 C CA . LEU A 1 118 ? -1.034 1.235 10.414 1 98.5 118 LEU A CA 1
ATOM 920 C C . LEU A 1 118 ? 0.252 0.588 9.914 1 98.5 118 LEU A C 1
ATOM 922 O O . LEU A 1 118 ? 1.34 0.894 10.406 1 98.5 118 LEU A O 1
ATOM 926 N N . PRO A 1 119 ? 0.206 -0.27 8.914 1 98.5 119 PRO A N 1
ATOM 927 C CA . PRO A 1 119 ? 1.444 -0.921 8.484 1 98.5 119 PRO A CA 1
ATOM 928 C C . PRO A 1 119 ? 2.461 0.065 7.91 1 98.5 119 PRO A C 1
ATOM 930 O O . PRO A 1 119 ? 3.668 -0.184 7.965 1 98.5 119 PRO A O 1
ATOM 933 N N . ILE A 1 120 ? 2.004 1.145 7.391 1 98.81 120 ILE A N 1
ATOM 934 C CA . ILE A 1 120 ? 2.914 2.162 6.875 1 98.81 120 ILE A CA 1
ATOM 935 C C . ILE A 1 120 ? 3.697 2.787 8.031 1 98.81 120 ILE A C 1
ATOM 937 O O . ILE A 1 120 ? 4.914 2.953 7.941 1 98.81 120 ILE A O 1
ATOM 941 N N . ILE A 1 121 ? 2.992 3.074 9.109 1 98.81 121 ILE A N 1
ATOM 942 C CA . ILE A 1 121 ? 3.619 3.643 10.297 1 98.81 121 ILE A CA 1
ATOM 943 C C . ILE A 1 121 ? 4.641 2.658 10.867 1 98.81 121 ILE A C 1
ATOM 945 O O . ILE A 1 121 ? 5.773 3.035 11.172 1 98.81 121 ILE A O 1
ATOM 949 N N . ALA A 1 122 ? 4.246 1.449 10.93 1 98.12 122 ALA A N 1
ATOM 950 C CA . ALA A 1 122 ? 5.121 0.416 11.484 1 98.12 122 ALA A CA 1
ATOM 951 C C . ALA A 1 122 ? 6.391 0.271 10.648 1 98.12 122 ALA A C 1
ATOM 953 O O . ALA A 1 122 ? 7.496 0.212 11.188 1 98.12 122 ALA A O 1
ATOM 954 N N . LYS A 1 123 ? 6.25 0.278 9.375 1 98.12 123 LYS A N 1
ATOM 955 C CA . LYS A 1 123 ? 7.402 0.094 8.492 1 98.12 123 LYS A CA 1
ATOM 956 C C . LYS A 1 123 ? 8.312 1.318 8.523 1 98.12 123 LYS A C 1
ATOM 958 O O . LYS A 1 123 ? 9.539 1.188 8.477 1 98.12 123 LYS A O 1
ATOM 963 N N . ALA A 1 124 ? 7.734 2.473 8.523 1 98.25 124 ALA A N 1
ATOM 964 C CA . ALA A 1 124 ? 8.523 3.695 8.617 1 98.25 124 ALA A CA 1
ATOM 965 C C . ALA A 1 124 ? 9.406 3.684 9.867 1 98.25 124 ALA A C 1
ATOM 967 O O . ALA A 1 124 ? 10.602 3.986 9.789 1 98.25 124 ALA A O 1
ATOM 968 N N . LYS A 1 125 ? 8.844 3.246 10.945 1 97.44 125 LYS A N 1
ATOM 969 C CA . LYS A 1 125 ? 9.586 3.158 12.203 1 97.44 125 LYS A CA 1
ATOM 970 C C . LYS A 1 125 ? 10.695 2.111 12.109 1 97.44 125 LYS A C 1
ATOM 972 O O . LYS A 1 125 ? 11.82 2.355 12.539 1 97.44 125 LYS A O 1
ATOM 977 N N . GLU A 1 126 ? 10.32 1.032 11.531 1 96.38 126 GLU A N 1
ATOM 978 C CA . GLU A 1 126 ? 11.289 -0.038 11.336 1 96.38 126 GLU A CA 1
ATOM 979 C C . GLU A 1 126 ? 12.492 0.45 10.539 1 96.38 126 GLU A C 1
ATOM 981 O O . GLU A 1 126 ? 13.625 0.024 10.789 1 96.38 126 GLU A O 1
ATOM 986 N N . GLN A 1 127 ? 12.266 1.362 9.625 1 94.94 127 GLN A N 1
ATOM 987 C CA . GLN A 1 127 ? 13.328 1.862 8.766 1 94.94 127 GLN A CA 1
ATOM 988 C C . GLN A 1 127 ? 14.008 3.084 9.375 1 94.94 127 GLN A C 1
ATOM 990 O O . GLN A 1 127 ? 14.805 3.756 8.711 1 94.94 127 GLN A O 1
ATOM 995 N N . GLY A 1 128 ? 13.562 3.453 10.539 1 95.31 128 GLY A N 1
ATOM 996 C CA . GLY A 1 128 ? 14.25 4.496 11.289 1 95.31 128 GLY A CA 1
ATOM 997 C C . GLY A 1 128 ? 13.719 5.887 11 1 95.31 128 GLY A C 1
ATOM 998 O O . GLY A 1 128 ? 14.359 6.883 11.328 1 95.31 128 GLY A O 1
ATOM 999 N N . LYS A 1 129 ? 12.641 5.934 10.367 1 97.69 129 LYS A N 1
ATOM 1000 C CA . LYS A 1 129 ? 12.039 7.234 10.102 1 97.69 129 LYS A CA 1
ATOM 1001 C C . LYS A 1 129 ? 11.203 7.703 11.297 1 97.69 129 LYS A C 1
ATOM 1003 O O . LYS A 1 129 ? 10.625 6.891 12.016 1 97.69 129 LYS A O 1
ATOM 1008 N N . VAL A 1 130 ? 11.156 9.039 11.5 1 98.31 130 VAL A N 1
ATOM 1009 C CA . VAL A 1 130 ? 10.195 9.625 12.43 1 98.31 130 VAL A CA 1
ATOM 1010 C C . VAL A 1 130 ? 8.797 9.57 11.828 1 98.31 130 VAL A C 1
ATOM 1012 O O . VAL A 1 130 ? 8.617 9.805 10.633 1 98.31 130 VAL A O 1
ATOM 1015 N N . THR A 1 131 ? 7.781 9.242 12.68 1 98.81 131 THR A N 1
ATOM 1016 C CA . THR A 1 131 ? 6.426 9.094 12.164 1 98.81 131 THR A CA 1
ATOM 1017 C C . THR A 1 131 ? 5.488 10.109 12.82 1 98.81 131 THR A C 1
ATOM 1019 O O . THR A 1 131 ? 5.512 10.289 14.039 1 98.81 131 THR A O 1
ATOM 1022 N N . ILE A 1 132 ? 4.73 10.781 11.961 1 98.88 132 ILE A N 1
ATOM 1023 C CA . ILE A 1 132 ? 3.732 11.758 12.375 1 98.88 132 ILE A CA 1
ATOM 1024 C C . ILE A 1 132 ? 2.365 11.375 11.812 1 98.88 132 ILE A C 1
ATOM 1026 O O . ILE A 1 132 ? 2.232 11.094 10.617 1 98.88 132 ILE A O 1
ATOM 1030 N N . VAL A 1 133 ? 1.395 11.305 12.664 1 98.88 133 VAL A N 1
ATOM 1031 C CA . VAL A 1 133 ? 0.038 11.117 12.164 1 98.88 133 VAL A CA 1
ATOM 1032 C C . VAL A 1 133 ? -0.811 12.344 12.492 1 98.88 133 VAL A C 1
ATOM 1034 O O . VAL A 1 133 ? -0.698 12.914 13.578 1 98.88 133 VAL A O 1
ATOM 1037 N N . ILE A 1 134 ? -1.548 12.789 11.516 1 98.81 134 ILE A N 1
ATOM 1038 C CA . ILE A 1 134 ? -2.447 13.93 11.625 1 98.81 134 ILE A CA 1
ATOM 1039 C C . ILE A 1 134 ? -3.885 13.484 11.375 1 98.81 134 ILE A C 1
ATOM 1041 O O . ILE A 1 134 ? -4.176 12.859 10.352 1 98.81 134 ILE A O 1
ATOM 1045 N N . GLY A 1 135 ? -4.777 13.766 12.281 1 98.25 135 GLY A N 1
ATOM 1046 C CA . GLY A 1 135 ? -6.16 13.344 12.133 1 98.25 135 GLY A CA 1
ATOM 1047 C C . GLY A 1 135 ? -7.141 14.25 12.852 1 98.25 135 GLY A C 1
ATOM 1048 O O . GLY A 1 135 ? -6.785 15.359 13.258 1 98.25 135 GLY A O 1
ATOM 1049 N N . ALA A 1 136 ? -8.344 13.883 12.789 1 96.5 136 ALA A N 1
ATOM 1050 C CA . ALA A 1 136 ? -9.43 14.609 13.438 1 96.5 136 ALA A CA 1
ATOM 1051 C C . ALA A 1 136 ? -10.484 13.656 13.977 1 96.5 136 ALA A C 1
ATOM 1053 O O . ALA A 1 136 ? -10.648 12.539 13.469 1 96.5 136 ALA A O 1
ATOM 1054 N N . ASP A 1 137 ? -11.133 14.18 15.055 1 94.06 137 ASP A N 1
ATOM 1055 C CA . ASP A 1 137 ? -12.266 13.422 15.578 1 94.06 137 ASP A CA 1
ATOM 1056 C C . ASP A 1 137 ? -13.57 13.844 14.898 1 94.06 137 ASP A C 1
ATOM 1058 O O . ASP A 1 137 ? -13.703 14.984 14.461 1 94.06 137 ASP A O 1
ATOM 1062 N N . PRO A 1 138 ? -14.469 12.781 14.898 1 94.75 138 PRO A N 1
ATOM 1063 C CA . PRO A 1 138 ? -14.453 11.383 15.352 1 94.75 138 PRO A CA 1
ATOM 1064 C C . PRO A 1 138 ? -13.75 10.453 14.367 1 94.75 138 PRO A C 1
ATOM 1066 O O . PRO A 1 138 ? -13.492 10.836 13.219 1 94.75 138 PRO A O 1
ATOM 1069 N N . GLY A 1 139 ? -13.359 9.266 14.797 1 96.06 139 GLY A N 1
ATOM 1070 C CA . GLY A 1 139 ? -12.883 8.195 13.938 1 96.06 139 GLY A CA 1
ATOM 1071 C C . GLY A 1 139 ? -11.375 8.172 13.789 1 96.06 139 GLY A C 1
ATOM 1072 O O . GLY A 1 139 ? -10.828 7.367 13.031 1 96.06 139 GLY A O 1
ATOM 1073 N N . PHE A 1 140 ? -10.75 9.109 14.523 1 97.94 140 PHE A N 1
ATOM 1074 C CA . PHE A 1 140 ? -9.289 9.102 14.477 1 97.94 140 PHE A CA 1
ATOM 1075 C C . PHE A 1 140 ? -8.734 7.855 15.156 1 97.94 140 PHE A C 1
ATOM 1077 O O . PHE A 1 140 ? -8.797 7.723 16.375 1 97.94 140 PHE A O 1
ATOM 1084 N N . SER A 1 141 ? -8.133 6.98 14.383 1 98.12 141 SER A N 1
ATOM 1085 C CA . SER A 1 141 ? -7.688 5.66 14.82 1 98.12 141 SER A CA 1
ATOM 1086 C C . SER A 1 141 ? -6.781 5.758 16.047 1 98.12 141 SER A C 1
ATOM 1088 O O . SER A 1 141 ? -5.727 6.395 15.992 1 98.12 141 SER A O 1
ATOM 1090 N N . THR A 1 142 ? -7.203 5.047 17.125 1 98.25 142 THR A N 1
ATOM 1091 C CA . THR A 1 142 ? -6.387 4.965 18.328 1 98.25 142 THR A CA 1
ATOM 1092 C C . THR A 1 142 ? -5.094 4.203 18.047 1 98.25 142 THR A C 1
ATOM 1094 O O . THR A 1 142 ? -4.043 4.539 18.594 1 98.25 142 THR A O 1
ATOM 1097 N N . ALA A 1 143 ? -5.172 3.184 17.203 1 98.19 143 ALA A N 1
ATOM 1098 C CA . ALA A 1 143 ? -3.994 2.393 16.859 1 98.19 143 ALA A CA 1
ATOM 1099 C C . ALA A 1 143 ? -2.93 3.258 16.188 1 98.19 143 ALA A C 1
ATOM 1101 O O . ALA A 1 143 ? -1.745 3.164 16.516 1 98.19 143 ALA A O 1
ATOM 1102 N N . LEU A 1 144 ? -3.387 4.098 15.273 1 98.5 144 LEU A N 1
ATOM 1103 C CA . LEU A 1 144 ? -2.461 5.012 14.617 1 98.5 144 LEU A CA 1
ATOM 1104 C C . LEU A 1 144 ? -1.822 5.957 15.625 1 98.5 144 LEU A C 1
ATOM 1106 O O . LEU A 1 144 ? -0.605 6.16 15.609 1 98.5 144 LEU A O 1
ATOM 1110 N N . GLN A 1 145 ? -2.609 6.449 16.484 1 98.75 145 GLN A N 1
ATOM 1111 C CA . GLN A 1 145 ? -2.146 7.395 17.5 1 98.75 145 GLN A CA 1
ATOM 1112 C C . GLN A 1 145 ? -1.132 6.746 18.438 1 98.75 145 GLN A C 1
ATOM 1114 O O . GLN A 1 145 ? -0.133 7.371 18.797 1 98.75 145 GLN A O 1
ATOM 1119 N N . ASN A 1 146 ? -1.333 5.562 18.797 1 98.69 146 ASN A N 1
ATOM 1120 C CA . ASN A 1 146 ? -0.445 4.852 19.703 1 98.69 146 ASN A CA 1
ATOM 1121 C C . ASN A 1 146 ? 0.864 4.465 19.031 1 98.69 146 ASN A C 1
ATOM 1123 O O . ASN A 1 146 ? 1.905 4.375 19.688 1 98.69 146 ASN A O 1
ATOM 1127 N N . ALA A 1 147 ? 0.827 4.273 17.766 1 98.62 147 ALA A N 1
ATOM 1128 C CA . ALA A 1 147 ? 1.983 3.75 17.047 1 98.62 147 ALA A CA 1
ATOM 1129 C C . ALA A 1 147 ? 2.92 4.879 16.609 1 98.62 147 ALA A C 1
ATOM 1131 O O . ALA A 1 147 ? 4.141 4.695 16.578 1 98.62 147 ALA A O 1
ATOM 1132 N N . ALA A 1 148 ? 2.381 6.02 16.312 1 98.75 148 ALA A N 1
ATOM 1133 C CA . ALA A 1 148 ? 3.174 7.102 15.734 1 98.75 148 ALA A CA 1
ATOM 1134 C C . ALA A 1 148 ? 4.016 7.793 16.797 1 98.75 148 ALA A C 1
ATOM 1136 O O . ALA A 1 148 ? 3.664 7.789 17.984 1 98.75 148 ALA A O 1
ATOM 1137 N N . ASP A 1 149 ? 5.102 8.414 16.359 1 98.38 149 ASP A N 1
ATOM 1138 C CA . ASP A 1 149 ? 5.949 9.18 17.266 1 98.38 149 ASP A CA 1
ATOM 1139 C C . ASP A 1 149 ? 5.281 10.5 17.656 1 98.38 149 ASP A C 1
ATOM 1141 O O . ASP A 1 149 ? 5.398 10.945 18.797 1 98.38 149 ASP A O 1
ATOM 1145 N N . TYR A 1 150 ? 4.652 11.117 16.719 1 98.19 150 TYR A N 1
ATOM 1146 C CA . TYR A 1 150 ? 3.934 12.367 16.938 1 98.19 150 TYR A CA 1
ATOM 1147 C C . TYR A 1 150 ? 2.492 12.258 16.453 1 98.19 150 TYR A C 1
ATOM 1149 O O . TYR A 1 150 ? 2.225 11.648 15.422 1 98.19 150 TYR A O 1
ATOM 1157 N N . VAL A 1 151 ? 1.615 12.867 17.234 1 98.62 151 VAL A N 1
ATOM 1158 C CA . VAL A 1 151 ? 0.202 12.914 16.875 1 98.62 151 VAL A CA 1
ATOM 1159 C C . VAL A 1 151 ? -0.279 14.359 16.859 1 98.62 151 VAL A C 1
ATOM 1161 O O . VAL A 1 151 ? -0.069 15.102 17.812 1 98.62 151 VAL A O 1
ATOM 1164 N N . ILE A 1 152 ? -0.832 14.734 15.781 1 98.19 152 ILE A N 1
ATOM 1165 C CA . ILE A 1 152 ? -1.46 16.047 15.656 1 98.19 152 ILE A CA 1
ATOM 1166 C C . ILE A 1 152 ? -2.967 15.875 15.469 1 98.19 152 ILE A C 1
ATOM 1168 O O . ILE A 1 152 ? -3.42 15.328 14.461 1 98.19 152 ILE A O 1
ATOM 1172 N N . LYS A 1 153 ? -3.695 16.391 16.391 1 96.81 153 LYS A N 1
ATOM 1173 C CA . LYS A 1 153 ? -5.152 16.344 16.312 1 96.81 153 LYS A CA 1
ATOM 1174 C C . LYS A 1 153 ? -5.723 17.688 15.867 1 96.81 153 LYS A C 1
ATOM 1176 O O . LYS A 1 153 ? -5.504 18.703 16.516 1 96.81 153 LYS A O 1
ATOM 1181 N N . LEU A 1 154 ? -6.461 17.609 14.805 1 95.94 154 LEU A N 1
ATOM 1182 C CA . LEU A 1 154 ? -7.051 18.828 14.266 1 95.94 154 LEU A CA 1
ATOM 1183 C C . LEU A 1 154 ? -8.398 19.109 14.914 1 95.94 154 LEU A C 1
ATOM 1185 O O . LEU A 1 154 ? -9.18 18.188 15.18 1 95.94 154 LEU A O 1
ATOM 1189 N N . LYS A 1 155 ? -8.68 20.328 15.203 1 86.12 155 LYS A N 1
ATOM 1190 C CA . LYS A 1 155 ? -9.961 20.781 15.734 1 86.12 155 LYS A CA 1
ATOM 1191 C C . LYS A 1 155 ? -10.766 21.516 14.672 1 86.12 155 LYS A C 1
ATOM 1193 O O . LYS A 1 155 ? -10.203 22.234 13.836 1 86.12 155 LYS A O 1
ATOM 1198 N N . PRO A 1 156 ? -12.07 21.203 14.734 1 76.12 156 PRO A N 1
ATOM 1199 C CA . PRO A 1 156 ? -12.891 21.922 13.758 1 76.12 156 PRO A CA 1
ATOM 1200 C C . PRO A 1 156 ? -12.789 23.438 13.898 1 76.12 156 PRO A C 1
ATOM 1202 O O . PRO A 1 156 ? -12.602 23.953 15.008 1 76.12 156 PRO A O 1
ATOM 1205 N N . ARG A 1 157 ? -12.68 24.156 12.758 1 66.56 157 ARG A N 1
ATOM 1206 C CA . ARG A 1 157 ? -12.539 25.609 12.75 1 66.56 157 ARG A CA 1
ATOM 1207 C C . ARG A 1 157 ? -13.602 26.266 13.625 1 66.56 157 ARG A C 1
ATOM 1209 O O . ARG A 1 157 ? -13.328 27.234 14.312 1 66.56 157 ARG A O 1
ATOM 1216 N N . LYS A 1 158 ? -14.898 25.75 13.445 1 60.34 158 LYS A N 1
ATOM 1217 C CA . LYS A 1 158 ? -15.984 26.406 14.18 1 60.34 158 LYS A CA 1
ATOM 1218 C C . LYS A 1 158 ? -15.695 26.422 15.68 1 60.34 158 LYS A C 1
ATOM 1220 O O . LYS A 1 158 ? -16.078 27.375 16.375 1 60.34 158 LYS A O 1
ATOM 1225 N N . GLU A 1 159 ? -15.102 25.391 16.078 1 54.25 159 GLU A N 1
ATOM 1226 C CA . GLU A 1 159 ? -14.844 25.312 17.516 1 54.25 159 GLU A CA 1
ATOM 1227 C C . GLU A 1 159 ? -13.711 26.25 17.922 1 54.25 159 GLU A C 1
ATOM 1229 O O . GLU A 1 159 ? -13.633 26.656 19.094 1 54.25 159 GLU A O 1
ATOM 1234 N N . ARG A 1 160 ? -12.867 26.609 16.953 1 56 160 ARG A N 1
ATOM 1235 C CA . ARG A 1 160 ? -11.773 27.516 17.281 1 56 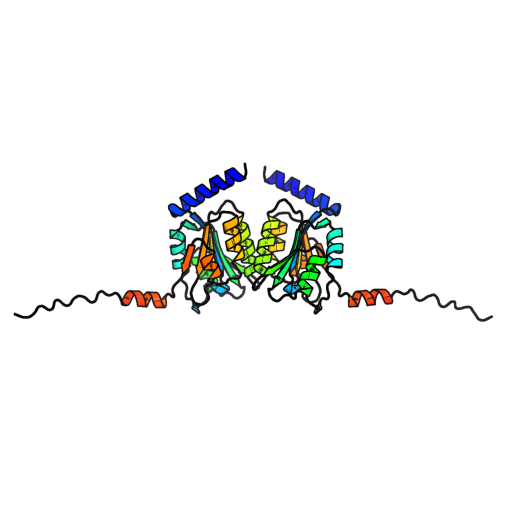160 ARG A CA 1
ATOM 1236 C C . ARG A 1 160 ? -12.281 28.938 17.531 1 56 160 ARG A C 1
ATOM 1238 O O . ARG A 1 160 ? -11.719 29.656 18.359 1 56 160 ARG A O 1
ATOM 1245 N N . GLU A 1 161 ? -13.266 29.312 16.688 1 49.94 161 GLU A N 1
ATOM 1246 C CA . GLU A 1 161 ? -13.836 30.656 16.875 1 49.94 161 GLU A CA 1
ATOM 1247 C C . GLU A 1 161 ? -14.531 30.766 18.234 1 49.94 161 GLU A C 1
ATOM 1249 O O . GLU A 1 161 ? -14.57 31.859 18.828 1 49.94 161 GLU A O 1
ATOM 1254 N N . SER A 1 162 ? -15.086 29.719 18.609 1 48 162 SER A N 1
ATOM 1255 C CA . SER A 1 162 ? -15.789 29.844 19.875 1 48 162 SER A CA 1
ATOM 1256 C C . SER A 1 162 ? -14.812 29.906 21.047 1 48 162 SER A C 1
ATOM 1258 O O . SER A 1 162 ? -15.164 30.406 22.125 1 48 162 SER A O 1
ATOM 1260 N N . GLU A 1 163 ? -13.758 29.234 20.875 1 48.25 163 GLU A N 1
ATOM 1261 C CA . GLU A 1 163 ? -12.836 29.266 22 1 48.25 163 GLU A CA 1
ATOM 1262 C C . GLU A 1 163 ? -12.211 30.656 22.156 1 48.25 163 GLU A C 1
ATOM 1264 O O . GLU A 1 163 ? -11.68 30.984 23.234 1 48.25 163 GLU A O 1
ATOM 1269 N N . GLY A 1 164 ? -12.109 31.438 21.062 1 45.81 164 GLY A N 1
ATOM 1270 C CA . GLY A 1 164 ? -11.539 32.781 21.188 1 45.81 164 GLY A CA 1
ATOM 1271 C C . GLY A 1 164 ? -12.445 33.75 21.922 1 45.81 164 GLY A C 1
ATOM 1272 O O . GLY A 1 164 ? -12.023 34.844 22.281 1 45.81 164 GLY A O 1
ATOM 1273 N N . LYS A 1 165 ? -13.836 33.594 21.797 1 44.88 165 LYS A N 1
ATOM 1274 C CA . LYS A 1 165 ? -14.719 34.594 22.391 1 44.88 165 LYS A CA 1
ATOM 1275 C C . LYS A 1 165 ? -14.766 34.469 23.922 1 4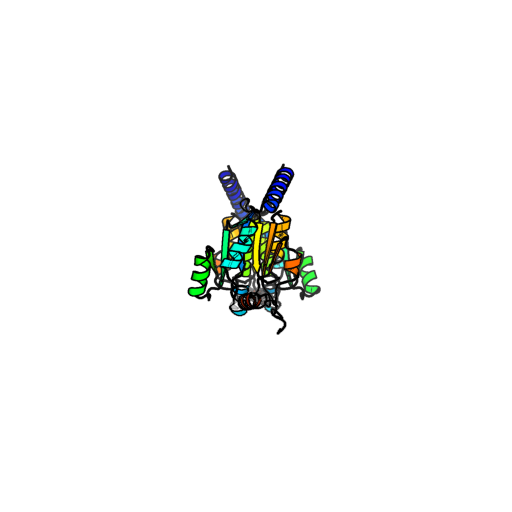4.88 165 LYS A C 1
ATOM 1277 O O . LYS A 1 165 ? -15.32 35.312 24.609 1 44.88 165 LYS A O 1
ATOM 1282 N N . GLU A 1 166 ? -14.617 33.281 24.406 1 42.5 166 GLU A N 1
ATOM 1283 C CA . GLU A 1 166 ? -15 33.156 25.797 1 42.5 166 GLU A CA 1
ATOM 1284 C C . GLU A 1 166 ? -14.039 33.938 26.703 1 42.5 166 GLU A C 1
ATOM 1286 O O . GLU A 1 166 ? -14.32 34.125 27.891 1 42.5 166 GLU A O 1
ATOM 1291 N N . GLU A 1 167 ? -12.695 33.812 26.328 1 41.59 167 GLU A N 1
ATOM 1292 C CA . GLU A 1 167 ? -11.906 34.25 27.484 1 41.59 167 GLU A CA 1
ATOM 1293 C C . GLU A 1 167 ? -11.812 35.75 27.562 1 41.59 167 GLU A C 1
ATOM 1295 O O . GLU A 1 167 ? -10.828 36.344 27.109 1 41.59 167 GLU A O 1
ATOM 1300 N N . LYS A 1 168 ? -12.766 36.438 26.984 1 40.91 168 LYS A N 1
ATOM 1301 C CA . LYS A 1 168 ? -12.656 37.844 27.344 1 40.91 168 LYS A CA 1
ATOM 1302 C C . LYS A 1 168 ? -12.625 38.031 28.859 1 40.91 168 LYS A C 1
ATOM 1304 O O . LYS A 1 168 ? -13.5 37.531 29.578 1 40.91 168 LYS A O 1
ATOM 1309 N N . PRO A 1 169 ? -11.445 38.281 29.438 1 39.09 169 PRO A N 1
ATOM 1310 C CA . PRO A 1 169 ? -11.375 38.531 30.875 1 39.09 169 PRO A CA 1
ATOM 1311 C C . PRO A 1 169 ? -12.477 39.469 31.359 1 39.09 169 PRO A C 1
ATOM 1313 O O . PRO A 1 169 ? -12.734 40.5 30.734 1 39.09 169 PRO A O 1
ATOM 1316 N N . GLU A 1 170 ? -13.594 38.969 31.875 1 39.84 170 GLU A N 1
ATOM 1317 C CA . GLU A 1 170 ? -14.617 39.75 32.562 1 39.84 170 GLU A CA 1
ATOM 1318 C C . GLU A 1 170 ? -13.992 40.906 33.312 1 39.84 170 GLU A C 1
ATOM 1320 O O . GLU A 1 170 ? -13.109 40.719 34.156 1 39.84 170 GLU A O 1
ATOM 1325 N N . GLU A 1 171 ? -13.844 42.031 32.688 1 37.75 171 GLU A N 1
ATOM 1326 C CA . GLU A 1 171 ? -13.422 43.281 33.281 1 37.75 171 GLU A CA 1
ATOM 1327 C C . GLU A 1 171 ? -14 43.469 34.688 1 37.75 171 GLU A C 1
ATOM 1329 O O . GLU A 1 171 ? -15.172 43.188 34.938 1 37.75 171 GLU A O 1
ATOM 1334 N N . ALA A 1 172 ? -13.227 43.531 35.781 1 35.28 172 ALA A N 1
ATOM 1335 C CA . ALA A 1 172 ? -13.461 43.75 37.188 1 35.28 172 ALA A CA 1
ATOM 1336 C C . ALA A 1 172 ? -14.477 44.844 37.406 1 35.28 172 ALA A C 1
ATOM 1338 O O . ALA A 1 172 ? -14.32 45.969 36.875 1 35.28 172 ALA A O 1
ATOM 1339 N N . LYS A 1 173 ? -15.711 44.531 37.594 1 41.41 173 LYS A N 1
ATOM 1340 C CA . LYS A 1 173 ? -16.797 45.406 38 1 41.41 173 LYS A CA 1
ATOM 1341 C C . LYS A 1 173 ? -16.312 46.406 39.094 1 41.41 173 LYS A C 1
ATOM 1343 O O . LYS A 1 173 ? -15.852 45.969 40.156 1 41.41 173 LYS A O 1
ATOM 1348 N N . ASP A 1 174 ? -15.625 47.531 38.656 1 34.62 174 ASP A N 1
ATOM 1349 C CA . ASP A 1 174 ? -15.219 48.594 39.531 1 34.62 174 ASP A CA 1
ATOM 1350 C C . ASP A 1 174 ? -16.328 48.938 40.531 1 34.62 174 ASP A C 1
ATOM 1352 O O . ASP A 1 174 ? -17.422 49.375 40.125 1 34.62 174 ASP A O 1
ATOM 1356 N N . VAL A 1 175 ? -16.578 48.094 41.562 1 36.47 175 VAL A N 1
ATOM 1357 C CA . VAL A 1 175 ? -17.453 48.344 42.688 1 36.47 175 VAL A CA 1
ATOM 1358 C C . VAL A 1 175 ? -17.234 49.781 43.219 1 36.47 175 VAL A C 1
ATOM 1360 O O . VAL A 1 175 ? -16.234 50.031 43.906 1 36.47 175 VAL A O 1
ATOM 1363 N N . VAL A 1 176 ? -17.125 50.75 42.344 1 38.59 176 VAL A N 1
ATOM 1364 C CA . VAL A 1 176 ? -17.031 52.125 42.844 1 38.59 176 VAL A CA 1
ATOM 1365 C C . VAL A 1 176 ? -18.172 52.375 43.844 1 38.59 176 VAL A C 1
ATOM 1367 O O . VAL A 1 176 ? -19.359 52.25 43.469 1 38.59 176 VAL A O 1
ATOM 1370 N N . SER A 1 177 ? -17.922 52.031 45.094 1 33.47 177 SER A N 1
ATOM 1371 C CA . SER A 1 177 ? -18.656 52.375 46.281 1 33.47 177 SER A CA 1
ATOM 1372 C C . SER A 1 177 ? -19.172 53.812 46.25 1 33.47 177 SER A C 1
ATOM 1374 O O . SER A 1 177 ? -18.406 54.719 45.938 1 33.47 177 SER A O 1
ATOM 1376 N N . ASP A 1 178 ? -20.453 53.969 45.906 1 34.38 178 ASP A N 1
ATOM 1377 C CA . ASP A 1 178 ? -21.359 55.125 46 1 34.38 178 ASP A CA 1
ATOM 1378 C C . ASP A 1 178 ? -21.125 55.906 47.281 1 34.38 178 ASP A C 1
ATOM 1380 O O . ASP A 1 178 ? -21.359 55.375 48.375 1 34.38 178 ASP A O 1
ATOM 1384 N N . GLU A 1 179 ? -19.953 56.656 47.5 1 25.78 179 GLU A N 1
ATOM 1385 C CA . GLU A 1 179 ? -20.188 57.781 48.406 1 25.78 179 GLU A CA 1
ATOM 1386 C C . GLU A 1 179 ? -21.078 58.844 47.719 1 25.78 179 GLU A C 1
ATOM 1388 O O . GLU A 1 179 ? -20.969 59.062 46.531 1 25.78 179 GLU A O 1
ATOM 1393 N N . MET B 1 1 ? 28.016 4.691 -10.938 1 55.91 1 MET B N 1
ATOM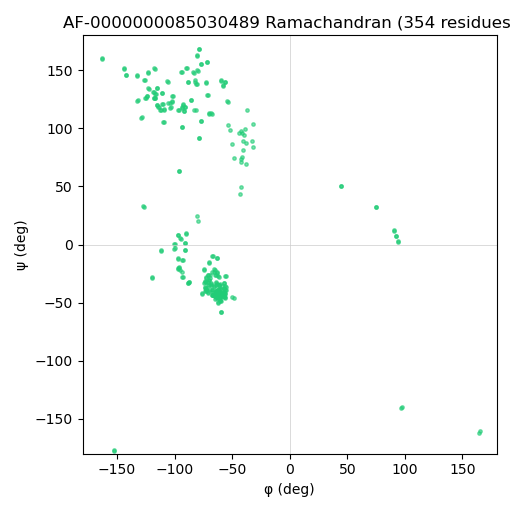 1394 C CA . MET B 1 1 ? 28.25 3.357 -10.383 1 55.91 1 MET B CA 1
ATOM 1395 C C . MET B 1 1 ? 26.922 2.633 -10.148 1 55.91 1 MET B C 1
ATOM 1397 O O . MET B 1 1 ? 26.781 1.47 -10.523 1 55.91 1 MET B O 1
ATOM 1401 N N . LEU B 1 2 ? 25.906 3.4 -9.648 1 59.16 2 LEU B N 1
ATOM 1402 C CA . LEU B 1 2 ? 24.594 2.812 -9.383 1 59.16 2 LEU B CA 1
ATOM 1403 C C . LEU B 1 2 ? 23.891 2.416 -10.68 1 59.16 2 LEU B C 1
ATOM 1405 O O . LEU B 1 2 ? 23.297 1.343 -10.766 1 59.16 2 LEU B O 1
ATOM 1409 N N . ASP B 1 3 ? 24.156 3.213 -11.68 1 67.94 3 ASP B N 1
ATOM 1410 C CA . ASP B 1 3 ? 23.531 2.945 -12.969 1 67.94 3 ASP B CA 1
ATOM 1411 C C . ASP B 1 3 ? 24.109 1.691 -13.609 1 67.94 3 ASP B C 1
ATOM 1413 O O . ASP B 1 3 ? 23.391 0.906 -14.227 1 67.94 3 ASP B O 1
ATOM 1417 N N . THR B 1 4 ? 25.312 1.451 -13.32 1 74.12 4 THR B N 1
ATOM 1418 C CA . THR B 1 4 ? 25.984 0.287 -13.898 1 74.12 4 THR B CA 1
ATOM 1419 C C . THR B 1 4 ? 25.531 -0.992 -13.195 1 74.12 4 THR B C 1
ATOM 1421 O O . THR B 1 4 ? 25.312 -2.016 -13.844 1 74.12 4 THR B O 1
ATOM 1424 N N . VAL B 1 5 ? 25.453 -0.84 -11.93 1 77.69 5 VAL B N 1
ATOM 1425 C CA . VAL B 1 5 ? 25.016 -1.992 -11.148 1 77.69 5 VAL B CA 1
ATOM 1426 C C . VAL B 1 5 ? 23.578 -2.363 -11.547 1 77.69 5 VAL B C 1
ATOM 1428 O O . VAL B 1 5 ? 23.266 -3.539 -11.742 1 77.69 5 VAL B O 1
ATOM 1431 N N . LYS B 1 6 ? 22.766 -1.366 -11.742 1 79.31 6 LYS B N 1
ATOM 1432 C CA . LYS B 1 6 ? 21.391 -1.596 -12.156 1 79.31 6 LYS B CA 1
ATOM 1433 C C . LYS B 1 6 ? 21.328 -2.271 -13.523 1 79.31 6 LYS B C 1
ATOM 1435 O O . LYS B 1 6 ? 20.516 -3.176 -13.734 1 79.31 6 LYS B O 1
ATOM 1440 N N . ASP B 1 7 ? 22.172 -1.867 -14.383 1 82.38 7 ASP B N 1
ATOM 1441 C CA . ASP B 1 7 ? 22.219 -2.453 -15.719 1 82.38 7 ASP B CA 1
ATOM 1442 C C . ASP B 1 7 ? 22.641 -3.916 -15.656 1 82.38 7 ASP B C 1
ATOM 1444 O O . ASP B 1 7 ? 22.094 -4.758 -16.375 1 82.38 7 ASP B O 1
ATOM 1448 N N . TYR B 1 8 ? 23.594 -4.141 -14.875 1 84.81 8 TYR B N 1
ATOM 1449 C CA . TYR B 1 8 ? 24.078 -5.504 -14.711 1 84.81 8 TYR B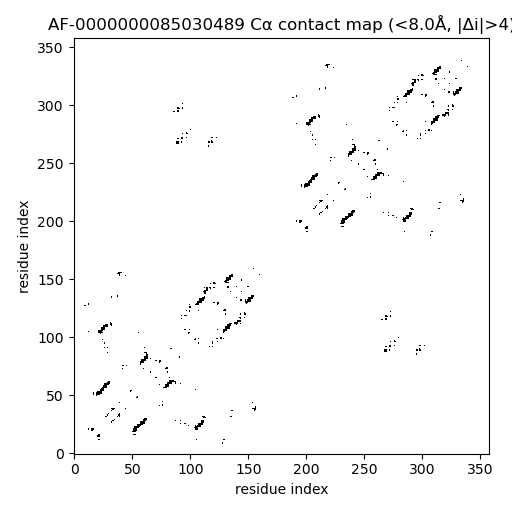 CA 1
ATOM 1450 C C . TYR B 1 8 ? 22.984 -6.406 -14.141 1 84.81 8 TYR B C 1
ATOM 1452 O O . TYR B 1 8 ? 22.75 -7.504 -14.648 1 84.81 8 TYR B O 1
ATOM 1460 N N . MET B 1 9 ? 22.344 -5.859 -13.117 1 87.69 9 MET B N 1
ATOM 1461 C CA . MET B 1 9 ? 21.281 -6.633 -12.469 1 87.69 9 MET B CA 1
ATOM 1462 C C . MET B 1 9 ? 20.141 -6.918 -13.438 1 87.69 9 MET B C 1
ATOM 1464 O O . MET B 1 9 ? 19.594 -8.016 -13.438 1 87.69 9 MET B O 1
ATOM 1468 N N . SER B 1 10 ? 19.828 -5.961 -14.211 1 87.75 10 SER B N 1
ATOM 1469 C CA . SER B 1 10 ? 18.797 -6.129 -15.219 1 87.75 10 SER B CA 1
ATOM 1470 C C . SER B 1 10 ? 19.156 -7.242 -16.203 1 87.75 10 SER B C 1
ATOM 1472 O O . SER B 1 10 ? 18.297 -8.039 -16.594 1 87.75 10 SER B O 1
ATOM 1474 N N . GLY B 1 11 ? 20.375 -7.301 -16.609 1 89.44 11 GLY B N 1
ATOM 1475 C CA . GLY B 1 11 ? 20.844 -8.367 -17.469 1 89.44 11 GLY B CA 1
ATOM 1476 C C . GLY B 1 11 ? 20.734 -9.742 -16.844 1 89.44 11 GLY B C 1
ATOM 1477 O O . GLY B 1 11 ? 20.312 -10.695 -17.5 1 89.44 11 GLY B O 1
ATOM 1478 N N . VAL B 1 12 ? 21.031 -9.789 -15.617 1 91.06 12 VAL B N 1
ATOM 1479 C CA . VAL B 1 12 ? 20.969 -11.047 -14.883 1 91.06 12 VAL B CA 1
ATOM 1480 C C . VAL B 1 12 ? 19.531 -11.539 -14.828 1 91.06 12 VAL B C 1
ATOM 1482 O O . VAL B 1 12 ? 19.25 -12.711 -15.078 1 91.06 12 VAL B O 1
ATOM 1485 N N . ILE B 1 13 ? 18.609 -10.695 -14.5 1 92.75 13 ILE B N 1
ATOM 1486 C CA . ILE B 1 13 ? 17.203 -11.031 -14.375 1 92.75 13 ILE B CA 1
ATOM 1487 C C . ILE B 1 13 ? 16.656 -11.523 -15.719 1 92.75 13 ILE B C 1
ATOM 1489 O O . ILE B 1 13 ? 15.914 -12.508 -15.781 1 92.75 13 ILE B O 1
ATOM 1493 N N . LYS B 1 14 ? 17.125 -10.898 -16.734 1 91.19 14 LYS B N 1
ATOM 1494 C CA . LYS B 1 14 ? 16.703 -11.297 -18.078 1 91.19 14 LYS B CA 1
ATOM 1495 C C . LYS B 1 14 ? 17.172 -12.711 -18.406 1 91.19 14 LYS B C 1
ATOM 1497 O O . LYS B 1 14 ? 16.422 -13.492 -19 1 91.19 14 LYS B O 1
ATOM 1502 N N . ARG B 1 15 ? 18.297 -13.008 -18.062 1 92.94 15 ARG B N 1
ATOM 1503 C CA . ARG B 1 15 ? 18.844 -14.344 -18.297 1 92.94 15 ARG B CA 1
ATOM 1504 C C . ARG B 1 15 ? 18.094 -15.391 -17.484 1 92.94 15 ARG B C 1
ATOM 1506 O O . ARG B 1 15 ? 17.766 -16.469 -17.984 1 92.94 15 ARG B O 1
ATOM 1513 N N . LYS B 1 16 ? 17.875 -15 -16.281 1 94.38 16 LYS B N 1
ATOM 1514 C CA . LYS B 1 16 ? 17.125 -15.914 -15.414 1 94.38 16 LYS B CA 1
ATOM 1515 C C . LYS B 1 16 ? 15.727 -16.172 -15.961 1 94.38 16 LYS B C 1
ATOM 1517 O O . LYS B 1 16 ? 15.227 -17.297 -15.898 1 94.38 16 LYS B O 1
ATOM 1522 N N . ALA B 1 17 ? 15.133 -15.133 -16.391 1 92.69 17 ALA B N 1
ATOM 1523 C CA . ALA B 1 17 ? 13.797 -15.258 -16.969 1 92.69 17 ALA B CA 1
ATOM 1524 C C . ALA B 1 17 ? 13.797 -16.234 -18.141 1 92.69 17 ALA B C 1
ATOM 1526 O O . ALA B 1 17 ? 12.898 -17.078 -18.25 1 92.69 17 ALA B O 1
ATOM 1527 N N . LYS B 1 18 ? 14.828 -16.203 -18.906 1 91.94 18 LYS B N 1
ATOM 1528 C CA . LYS B 1 18 ? 14.953 -17.078 -20.062 1 91.94 18 LYS B CA 1
ATOM 1529 C C . LYS B 1 18 ? 15.18 -18.531 -19.641 1 91.94 18 LYS B C 1
ATOM 1531 O O . LYS B 1 18 ? 14.727 -19.469 -20.312 1 91.94 18 LYS B O 1
ATOM 1536 N N . ARG B 1 19 ? 15.727 -18.656 -18.5 1 93.69 19 ARG B N 1
ATOM 1537 C CA . ARG B 1 19 ? 16.094 -19.984 -18.031 1 93.69 19 ARG B CA 1
ATOM 1538 C C . ARG B 1 19 ? 15.016 -20.562 -17.109 1 93.69 19 ARG B C 1
ATOM 1540 O O . ARG B 1 19 ? 15.07 -21.734 -16.75 1 93.69 19 ARG B O 1
ATOM 1547 N N . GLY B 1 20 ? 14.086 -19.719 -16.703 1 94.06 20 GLY B N 1
ATOM 1548 C CA . GLY B 1 20 ? 13.039 -20.188 -15.805 1 94.06 20 GLY B CA 1
ATOM 1549 C C . GLY B 1 20 ? 13.523 -20.391 -14.383 1 94.06 20 GLY B C 1
ATOM 1550 O O . GLY B 1 20 ? 13.133 -21.359 -13.719 1 94.06 20 GLY B O 1
ATOM 1551 N N . ASN B 1 21 ? 14.43 -19.625 -13.961 1 96.81 21 ASN B N 1
ATOM 1552 C CA . ASN B 1 21 ? 14.984 -19.781 -12.617 1 96.81 21 ASN B CA 1
ATOM 1553 C C . ASN B 1 21 ? 14.938 -18.484 -11.828 1 96.81 21 ASN B C 1
ATOM 1555 O O . ASN B 1 21 ? 15.836 -18.203 -11.023 1 96.81 21 ASN B O 1
ATOM 1559 N N . LEU B 1 22 ? 13.922 -17.688 -12.102 1 98.06 22 LEU B N 1
ATOM 1560 C CA . LEU B 1 22 ? 13.711 -16.453 -11.352 1 98.06 22 LEU B CA 1
ATOM 1561 C C . LEU B 1 22 ? 13.516 -16.734 -9.867 1 98.06 22 LEU B C 1
ATOM 1563 O O . LEU B 1 22 ? 12.867 -17.719 -9.5 1 98.06 22 LEU B O 1
ATOM 1567 N N . ASP B 1 23 ? 14.086 -15.875 -9 1 98.44 23 ASP B N 1
ATOM 1568 C CA . ASP B 1 23 ? 13.68 -15.844 -7.598 1 98.44 23 ASP B CA 1
ATOM 1569 C C . ASP B 1 23 ? 12.406 -15.016 -7.414 1 98.44 23 ASP B C 1
ATOM 1571 O O . ASP B 1 23 ? 12.438 -13.789 -7.559 1 98.44 23 ASP B O 1
ATOM 1575 N N . ILE B 1 24 ? 11.312 -15.68 -6.988 1 98.62 24 ILE B N 1
ATOM 1576 C CA . ILE B 1 24 ? 9.992 -15.062 -7.094 1 98.62 24 ILE B CA 1
ATOM 1577 C C . ILE B 1 24 ? 9.406 -14.859 -5.703 1 98.62 24 ILE B C 1
ATOM 1579 O O . ILE B 1 24 ? 9.453 -15.758 -4.859 1 98.62 24 ILE B O 1
ATOM 1583 N N . ALA B 1 25 ? 8.938 -13.656 -5.418 1 98.88 25 ALA B N 1
ATOM 1584 C CA . ALA B 1 25 ? 8.047 -13.406 -4.285 1 98.88 25 ALA B CA 1
ATOM 1585 C C . ALA B 1 25 ? 6.586 -13.469 -4.715 1 98.88 25 ALA B C 1
ATOM 1587 O O . ALA B 1 25 ? 6.145 -12.68 -5.551 1 98.88 25 ALA B O 1
ATOM 1588 N N . MET B 1 26 ? 5.91 -14.359 -4.148 1 98.81 26 MET B N 1
ATOM 1589 C CA . MET B 1 26 ? 4.504 -14.562 -4.484 1 98.81 26 MET B CA 1
ATOM 1590 C C . MET B 1 26 ? 3.598 -14.023 -3.385 1 98.81 26 MET B C 1
ATOM 1592 O O . MET B 1 26 ? 3.707 -14.43 -2.227 1 98.81 26 MET B O 1
ATOM 1596 N N . LEU B 1 27 ? 2.734 -13.117 -3.711 1 98.94 27 LEU B N 1
ATOM 1597 C CA . LEU B 1 27 ? 1.77 -12.516 -2.793 1 98.94 27 LEU B CA 1
ATOM 1598 C C . LEU B 1 27 ? 0.342 -12.828 -3.229 1 98.94 27 LEU B C 1
ATOM 1600 O O . LEU B 1 27 ? -0.046 -12.531 -4.359 1 98.94 27 LEU B O 1
ATOM 1604 N N . ILE B 1 28 ? -0.394 -13.367 -2.318 1 98.94 28 ILE B N 1
ATOM 1605 C CA . ILE B 1 28 ? -1.746 -13.82 -2.625 1 98.94 28 ILE B CA 1
ATOM 1606 C C . ILE B 1 28 ? -2.764 -12.93 -1.92 1 98.94 28 ILE B C 1
ATOM 1608 O O . ILE B 1 28 ? -2.748 -12.805 -0.692 1 98.94 28 ILE B O 1
ATOM 1612 N N . ASP B 1 29 ? -3.59 -12.344 -2.744 1 98.81 29 ASP B N 1
ATOM 1613 C CA . ASP B 1 29 ? -4.746 -11.594 -2.268 1 98.81 29 ASP B CA 1
ATOM 1614 C C . ASP B 1 29 ? -5.891 -12.531 -1.883 1 98.81 29 ASP B C 1
ATOM 1616 O O . ASP B 1 29 ? -6.758 -12.828 -2.707 1 98.81 29 ASP B O 1
ATOM 1620 N N . GLY B 1 30 ? -5.926 -12.898 -0.668 1 98.38 30 GLY B N 1
ATOM 1621 C CA . GLY B 1 30 ? -6.855 -13.914 -0.206 1 98.38 30 GLY B CA 1
ATOM 1622 C C . GLY B 1 30 ? -8.312 -13.547 -0.436 1 98.38 30 GLY B C 1
ATOM 1623 O O . GLY B 1 30 ? -9.039 -14.258 -1.13 1 98.38 30 GLY B O 1
ATOM 1624 N N . PRO B 1 31 ? -8.742 -12.43 0.103 1 97.06 31 PRO B N 1
ATOM 1625 C CA . PRO B 1 31 ? -10.148 -12.047 -0.002 1 97.06 31 PRO B CA 1
ATOM 1626 C C . PRO B 1 31 ? -10.641 -11.984 -1.448 1 97.06 31 PRO B C 1
ATOM 1628 O O . PRO B 1 31 ? -11.812 -12.25 -1.719 1 97.06 31 PRO B O 1
ATOM 1631 N N . ASN B 1 32 ? -9.75 -11.727 -2.352 1 96.5 32 ASN B N 1
ATOM 1632 C CA . ASN B 1 32 ? -10.188 -11.578 -3.736 1 96.5 32 ASN B CA 1
ATOM 1633 C C . ASN B 1 32 ? -10.039 -12.883 -4.512 1 96.5 32 ASN B C 1
ATOM 1635 O O . ASN B 1 32 ? -10.758 -13.109 -5.488 1 96.5 32 ASN B O 1
ATOM 1639 N N . MET B 1 33 ? -9.203 -13.734 -4.059 1 97.69 33 MET B N 1
ATOM 1640 C CA . MET B 1 33 ? -8.867 -14.844 -4.941 1 97.69 33 MET B CA 1
ATOM 1641 C C . MET B 1 33 ? -9.242 -16.188 -4.305 1 97.69 33 MET B C 1
ATOM 1643 O O . MET B 1 33 ? -9.469 -17.172 -5.008 1 97.69 33 MET B O 1
ATOM 1647 N N . LEU B 1 34 ? -9.227 -16.234 -3.023 1 96.69 34 LEU B N 1
ATOM 1648 C CA . LEU B 1 34 ? -9.492 -17.5 -2.354 1 96.69 34 LEU B CA 1
ATOM 1649 C C . LEU B 1 34 ? -10.953 -17.609 -1.944 1 96.69 34 LEU B C 1
ATOM 1651 O O . LEU B 1 34 ? -11.266 -17.703 -0.755 1 96.69 34 LEU B O 1
ATOM 1655 N N . ARG B 1 35 ? -11.672 -17.594 -2.977 1 92.69 35 ARG B N 1
ATOM 1656 C CA . ARG B 1 35 ? -13.125 -17.703 -2.852 1 92.69 35 ARG B CA 1
ATOM 1657 C C . ARG B 1 35 ? -13.648 -18.953 -3.527 1 92.69 35 ARG B C 1
ATOM 1659 O O . ARG B 1 35 ? -13.078 -19.422 -4.523 1 92.69 35 ARG B O 1
ATOM 1666 N N . LYS B 1 36 ? -14.734 -19.406 -2.979 1 90 36 LYS B N 1
ATOM 1667 C CA . LYS B 1 36 ? -15.352 -20.625 -3.498 1 90 36 LYS B CA 1
ATOM 1668 C C . LYS B 1 36 ? -15.727 -20.469 -4.969 1 90 36 LYS B C 1
ATOM 1670 O O . LYS B 1 36 ? -15.625 -21.422 -5.746 1 90 36 LYS B O 1
ATOM 1675 N N . GLU B 1 37 ? -16.125 -19.297 -5.301 1 90.5 37 GLU B N 1
ATOM 1676 C CA . GLU B 1 37 ? -16.594 -19.031 -6.652 1 90.5 37 GLU B CA 1
ATOM 1677 C C . GLU B 1 37 ? -15.508 -19.281 -7.688 1 90.5 37 GLU B C 1
ATOM 1679 O O . GLU B 1 37 ? -15.797 -19.594 -8.844 1 90.5 37 GLU B O 1
ATOM 1684 N N . PHE B 1 38 ? -14.273 -19.141 -7.309 1 90.56 38 PHE B N 1
ATOM 1685 C CA . PHE B 1 38 ? -13.18 -19.297 -8.266 1 90.56 38 PHE B CA 1
ATOM 1686 C C . PHE B 1 38 ? -12.594 -20.703 -8.195 1 90.56 38 PHE B C 1
ATOM 1688 O O . PHE B 1 38 ? -11.93 -21.141 -9.133 1 90.56 38 PHE B O 1
ATOM 1695 N N . ASP B 1 39 ? -12.812 -21.344 -7.125 1 89.69 39 ASP B N 1
ATOM 1696 C CA . ASP B 1 39 ? -12.367 -22.719 -6.922 1 89.69 39 ASP B CA 1
ATOM 1697 C C . ASP B 1 39 ? -10.93 -22.922 -7.395 1 89.69 39 ASP B C 1
ATOM 1699 O O . ASP B 1 39 ? -10.648 -23.828 -8.188 1 89.69 39 ASP B O 1
ATOM 1703 N N . VAL B 1 40 ? -10.102 -22.078 -6.965 1 90.25 40 VAL B N 1
ATOM 1704 C CA . VAL B 1 40 ? -8.703 -22.109 -7.387 1 90.25 40 VAL B CA 1
ATOM 1705 C C . VAL B 1 40 ? -7.934 -23.125 -6.555 1 90.25 40 VAL B C 1
ATOM 1707 O O . VAL B 1 40 ? -8.164 -23.266 -5.352 1 90.25 40 VAL B O 1
ATOM 1710 N N . SER B 1 41 ? -7.039 -23.812 -7.219 1 93.38 41 SER B N 1
ATOM 1711 C CA . SER B 1 41 ? -6.121 -24.734 -6.551 1 93.38 41 SER B CA 1
ATOM 1712 C C . SER B 1 41 ? -4.773 -24.078 -6.289 1 93.38 41 SER B C 1
ATOM 1714 O O . SER B 1 41 ? -4.016 -23.797 -7.223 1 93.38 41 SER B O 1
ATOM 1716 N N . LEU B 1 42 ? -4.449 -23.922 -5.031 1 96.12 42 LEU B N 1
ATOM 1717 C CA . LEU B 1 42 ? -3.168 -23.328 -4.668 1 96.12 42 LEU B CA 1
ATOM 1718 C C . LEU B 1 42 ? -2.01 -24.203 -5.137 1 96.12 42 LEU B C 1
ATOM 1720 O O . LEU B 1 42 ? -0.938 -23.703 -5.473 1 96.12 42 LEU B O 1
ATOM 1724 N N . LYS B 1 43 ? -2.258 -25.469 -5.121 1 95.81 43 LYS B N 1
ATOM 1725 C CA . LYS B 1 43 ? -1.254 -26.391 -5.648 1 95.81 43 LYS B CA 1
ATOM 1726 C C . LYS B 1 43 ? -0.952 -26.094 -7.117 1 95.81 43 LYS B C 1
ATOM 1728 O O . LYS B 1 43 ? 0.213 -26 -7.508 1 95.81 43 LYS B O 1
ATOM 1733 N N . GLU B 1 44 ? -2 -25.953 -7.871 1 95.12 44 GLU B N 1
ATOM 1734 C CA . GLU B 1 44 ? -1.838 -25.641 -9.289 1 95.12 44 GLU B CA 1
ATOM 1735 C C . GLU B 1 44 ? -1.132 -24.297 -9.477 1 95.12 44 GLU B C 1
ATOM 1737 O O . GLU B 1 44 ? -0.259 -24.172 -10.344 1 95.12 44 GLU B O 1
ATOM 1742 N N . VAL B 1 45 ? -1.507 -23.359 -8.703 1 96.81 45 VAL B N 1
ATOM 1743 C CA . VAL B 1 45 ? -0.905 -22.031 -8.789 1 96.81 45 VAL B CA 1
ATOM 1744 C C . VAL B 1 45 ? 0.593 -22.125 -8.508 1 96.81 45 VAL B C 1
ATOM 1746 O O . VAL B 1 45 ? 1.404 -21.562 -9.25 1 96.81 45 VAL B O 1
ATOM 1749 N N . ARG B 1 46 ? 0.945 -22.797 -7.473 1 97.38 46 ARG B N 1
ATOM 1750 C CA . ARG B 1 46 ? 2.346 -22.984 -7.109 1 97.38 46 ARG B CA 1
ATOM 1751 C C . ARG B 1 46 ? 3.127 -23.625 -8.25 1 97.38 46 ARG B C 1
ATOM 1753 O O . ARG B 1 46 ? 4.215 -23.156 -8.602 1 97.38 46 ARG B O 1
ATOM 1760 N N . GLU B 1 47 ? 2.574 -24.609 -8.836 1 96.31 47 GLU B N 1
ATOM 1761 C CA . GLU B 1 47 ? 3.234 -25.344 -9.914 1 96.31 47 GLU B CA 1
ATOM 1762 C C . GLU B 1 47 ? 3.428 -24.453 -11.141 1 96.31 47 GLU B C 1
ATOM 1764 O O . GLU B 1 47 ? 4.484 -24.484 -11.773 1 96.31 47 GLU B O 1
ATOM 1769 N N . LEU B 1 48 ? 2.4 -23.672 -11.492 1 96.19 48 LEU B N 1
ATOM 1770 C CA . LEU B 1 48 ? 2.479 -22.766 -12.633 1 96.19 48 LEU B CA 1
ATOM 1771 C C . LEU B 1 48 ? 3.566 -21.719 -12.43 1 96.19 48 LEU B C 1
ATOM 1773 O O . LEU B 1 48 ? 4.34 -21.438 -13.344 1 96.19 48 LEU B O 1
ATOM 1777 N N . VAL B 1 49 ? 3.66 -21.203 -11.211 1 97.5 49 VAL B N 1
ATOM 1778 C CA . VAL B 1 49 ? 4.652 -20.172 -10.914 1 97.5 49 VAL B CA 1
ATOM 1779 C C . VAL B 1 49 ? 6.051 -20.781 -10.906 1 97.5 49 VAL B C 1
ATOM 1781 O O . VAL B 1 49 ? 7.012 -20.156 -11.352 1 97.5 49 VAL B O 1
ATOM 1784 N N . GLU B 1 50 ? 6.133 -21.969 -10.469 1 96.56 50 GLU B N 1
ATOM 1785 C CA . GLU B 1 50 ? 7.426 -22.641 -10.367 1 96.56 50 GLU B CA 1
ATOM 1786 C C . GLU B 1 50 ? 7.996 -22.969 -11.742 1 96.56 50 GLU B C 1
ATOM 1788 O O . GLU B 1 50 ? 9.18 -23.266 -11.875 1 96.56 50 GLU B O 1
ATOM 1793 N N . GLU B 1 51 ? 7.18 -22.906 -12.766 1 96.31 51 GLU B N 1
ATOM 1794 C CA . GLU B 1 51 ? 7.684 -23.016 -14.133 1 96.31 51 GLU B CA 1
ATOM 1795 C C . GLU B 1 51 ? 8.539 -21.812 -14.5 1 96.31 51 GLU B C 1
ATOM 1797 O O . GLU B 1 51 ? 9.406 -21.906 -15.383 1 96.31 51 GLU B O 1
ATOM 1802 N N . LEU B 1 52 ? 8.336 -20.734 -13.836 1 96.94 52 LEU B N 1
ATOM 1803 C CA . LEU B 1 52 ? 9.039 -19.484 -14.148 1 96.94 52 LEU B CA 1
ATOM 1804 C C . LEU B 1 52 ? 10.258 -19.312 -13.25 1 96.94 52 LEU B C 1
ATOM 1806 O O . LEU B 1 52 ? 11.156 -18.516 -13.555 1 96.94 52 LEU B O 1
ATOM 1810 N N . GLY B 1 53 ? 10.219 -20.031 -12.148 1 97.81 53 GLY B N 1
ATOM 1811 C CA . GLY B 1 53 ? 11.32 -19.891 -11.211 1 97.81 53 GLY B CA 1
ATOM 1812 C C . GLY B 1 53 ? 11.016 -20.469 -9.836 1 97.81 53 GLY B C 1
ATOM 1813 O O . GLY B 1 53 ? 10.172 -21.344 -9.703 1 97.81 53 GLY B O 1
ATOM 1814 N N . ASN B 1 54 ? 11.828 -20 -8.836 1 97.81 54 ASN B N 1
ATOM 1815 C CA . ASN B 1 54 ? 11.727 -20.484 -7.461 1 97.81 54 ASN B CA 1
ATOM 1816 C C . ASN B 1 54 ? 10.977 -19.484 -6.578 1 97.81 54 ASN B C 1
ATOM 1818 O O . ASN B 1 54 ? 11.336 -18.312 -6.523 1 97.81 54 ASN B O 1
ATOM 1822 N N . ILE B 1 55 ? 9.977 -20.016 -5.898 1 98.25 55 ILE B N 1
ATOM 1823 C CA . ILE B 1 55 ? 9.281 -19.172 -4.93 1 98.25 55 ILE B CA 1
ATOM 1824 C C . ILE B 1 55 ? 10.125 -19.031 -3.664 1 98.25 55 ILE B C 1
ATOM 1826 O O . ILE B 1 55 ? 10.211 -19.969 -2.865 1 98.25 55 ILE B O 1
ATOM 1830 N N . ARG B 1 56 ? 10.703 -17.844 -3.52 1 98.06 56 ARG B N 1
ATOM 1831 C CA . ARG B 1 56 ? 11.547 -17.594 -2.357 1 98.06 56 ARG B CA 1
ATOM 1832 C C . ARG B 1 56 ? 10.734 -17.078 -1.183 1 98.06 56 ARG B C 1
ATOM 1834 O O . ARG B 1 56 ? 11.086 -17.297 -0.024 1 98.06 56 ARG B O 1
ATOM 1841 N N . VAL B 1 57 ? 9.719 -16.344 -1.46 1 98.38 57 VAL B N 1
ATOM 1842 C CA . VAL B 1 57 ? 8.773 -15.797 -0.499 1 98.38 57 VAL B CA 1
ATOM 1843 C C . VAL B 1 57 ? 7.344 -16.047 -0.978 1 98.38 57 VAL B C 1
ATOM 1845 O O . VAL B 1 57 ? 7.008 -15.766 -2.131 1 98.38 57 VAL B O 1
ATOM 1848 N N . GLY B 1 58 ? 6.57 -16.672 -0.193 1 98.69 58 GLY B N 1
ATOM 1849 C CA . GLY B 1 58 ? 5.168 -16.938 -0.488 1 98.69 58 GLY B CA 1
ATOM 1850 C C . GLY B 1 58 ? 4.238 -16.516 0.637 1 98.69 58 GLY B C 1
ATOM 1851 O O . GLY B 1 58 ? 4.184 -17.188 1.676 1 98.69 58 GLY B O 1
ATOM 1852 N N . LEU B 1 59 ? 3.475 -15.477 0.426 1 98.88 59 LEU B N 1
ATOM 1853 C CA . LEU B 1 59 ? 2.592 -14.938 1.454 1 98.88 59 LEU B CA 1
ATOM 1854 C C . LEU B 1 59 ? 1.146 -14.914 0.973 1 98.88 59 LEU B C 1
ATOM 1856 O O . LEU B 1 59 ? 0.874 -14.547 -0.173 1 98.88 59 LEU B O 1
ATOM 1860 N N . ALA B 1 60 ? 0.273 -15.344 1.786 1 98.88 60 ALA B N 1
ATOM 1861 C CA . ALA B 1 60 ? -1.159 -15.219 1.528 1 98.88 60 ALA B CA 1
ATOM 1862 C C . ALA B 1 60 ? -1.822 -14.305 2.555 1 98.88 60 ALA B C 1
ATOM 1864 O O . ALA B 1 60 ? -1.825 -14.602 3.752 1 98.88 60 ALA B O 1
ATOM 1865 N N . PHE B 1 61 ? -2.391 -13.266 2.092 1 98.88 61 PHE B N 1
ATOM 1866 C CA . PHE B 1 61 ? -3.025 -12.289 2.971 1 98.88 61 PHE B CA 1
ATOM 1867 C C . PHE B 1 61 ? -4.508 -12.609 3.148 1 98.88 61 PHE B C 1
ATOM 1869 O O . PHE B 1 61 ? -5.262 -12.641 2.176 1 98.88 61 PHE B O 1
ATOM 1876 N N . LEU B 1 62 ? -4.848 -12.82 4.371 1 98.62 62 LEU B N 1
ATOM 1877 C CA . LEU B 1 62 ? -6.211 -13.203 4.727 1 98.62 62 LEU B CA 1
ATOM 1878 C C . LEU B 1 62 ? -6.809 -12.219 5.723 1 98.62 62 LEU B C 1
ATOM 1880 O O . LEU B 1 62 ? -6.086 -11.609 6.512 1 98.62 62 LEU B O 1
ATOM 1884 N N . ASN B 1 63 ? -8.125 -12.031 5.633 1 96.69 63 ASN B N 1
ATOM 1885 C CA . ASN B 1 63 ? -8.758 -11.227 6.672 1 96.69 63 ASN B CA 1
ATOM 1886 C C . ASN B 1 63 ? -8.977 -12.023 7.949 1 96.69 63 ASN B C 1
ATOM 1888 O O . ASN B 1 63 ? -8.883 -13.258 7.941 1 96.69 63 ASN B O 1
ATOM 1892 N N . GLN B 1 64 ? -9.297 -11.375 8.984 1 96.75 64 GLN B N 1
ATOM 1893 C CA . GLN B 1 64 ? -9.391 -11.969 10.312 1 96.75 64 GLN B CA 1
ATOM 1894 C C . GLN B 1 64 ? -10.539 -12.969 10.383 1 96.75 64 GLN B C 1
ATOM 1896 O O . GLN B 1 64 ? -10.633 -13.75 11.336 1 96.75 64 GLN B O 1
ATOM 1901 N N . TYR B 1 65 ? -11.383 -13.047 9.43 1 96.19 65 TYR B N 1
ATOM 1902 C CA . TYR B 1 65 ? -12.531 -13.945 9.461 1 96.19 65 TYR B CA 1
ATOM 1903 C C . TYR B 1 65 ? -12.25 -15.203 8.641 1 96.19 65 TYR B C 1
ATOM 1905 O O . TYR B 1 65 ? -13.125 -16.062 8.5 1 96.19 65 TYR B O 1
ATOM 1913 N N . ALA B 1 66 ? -11.086 -15.266 8.094 1 96.69 66 ALA B N 1
ATOM 1914 C CA . ALA B 1 66 ? -10.719 -16.469 7.348 1 96.69 66 ALA B CA 1
ATOM 1915 C C . ALA B 1 66 ? -10.852 -17.703 8.219 1 96.69 66 ALA B C 1
ATOM 1917 O O . ALA B 1 66 ? -10.477 -17.703 9.391 1 96.69 66 ALA B O 1
ATOM 1918 N N . SER B 1 67 ? -11.367 -18.859 7.688 1 96.75 67 SER B N 1
ATOM 1919 C CA . SER B 1 67 ? -11.562 -20.094 8.43 1 96.75 67 SER B CA 1
ATOM 1920 C C . SER B 1 67 ? -10.227 -20.766 8.727 1 96.75 67 SER B C 1
ATOM 1922 O O . SER B 1 67 ? -9.258 -20.594 7.988 1 96.75 67 SER B O 1
ATOM 1924 N N . ASP B 1 68 ? -10.242 -21.562 9.727 1 97.31 68 ASP B N 1
ATOM 1925 C CA . ASP B 1 68 ? -9.062 -22.359 10.047 1 97.31 68 ASP B CA 1
ATOM 1926 C C . ASP B 1 68 ? -8.688 -23.281 8.891 1 97.31 68 ASP B C 1
ATOM 1928 O O . ASP B 1 68 ? -7.508 -23.5 8.609 1 97.31 68 ASP B O 1
ATOM 1932 N N . LYS B 1 69 ? -9.703 -23.797 8.281 1 97.06 69 LYS B N 1
ATOM 1933 C CA . LYS B 1 69 ? -9.469 -24.688 7.156 1 97.06 69 LYS B CA 1
ATOM 1934 C C . LYS B 1 69 ? -8.734 -23.969 6.027 1 97.06 69 LYS B C 1
ATOM 1936 O O . LYS B 1 69 ? -7.816 -24.531 5.426 1 97.06 69 LYS B O 1
ATOM 1941 N N . LEU B 1 70 ? -9.148 -22.828 5.746 1 97.06 70 LEU B N 1
ATOM 1942 C CA . LEU B 1 70 ? -8.492 -22.047 4.711 1 97.06 70 LEU B CA 1
ATOM 1943 C C . LEU B 1 70 ? -7.043 -21.75 5.09 1 97.06 70 LEU B C 1
ATOM 1945 O O . LEU B 1 70 ? -6.141 -21.875 4.254 1 97.06 70 LEU B O 1
ATOM 1949 N N . ILE B 1 71 ? -6.84 -21.359 6.305 1 98.31 71 ILE B N 1
ATOM 1950 C CA . ILE B 1 71 ? -5.5 -21.062 6.805 1 98.31 71 ILE B CA 1
ATOM 1951 C C . ILE B 1 71 ? -4.617 -22.297 6.66 1 98.31 71 ILE B C 1
ATOM 1953 O O . ILE B 1 71 ? -3.48 -22.203 6.188 1 98.31 71 ILE B O 1
ATOM 1957 N N . GLU B 1 72 ? -5.164 -23.391 6.992 1 98 72 GLU B N 1
ATOM 1958 C CA . GLU B 1 72 ? -4.434 -24.641 6.883 1 98 72 GLU B CA 1
ATOM 1959 C C . GLU B 1 72 ? -4.125 -24.969 5.426 1 98 72 GLU B C 1
ATOM 1961 O O . GLU B 1 72 ? -3.025 -25.438 5.109 1 98 72 GLU B O 1
ATOM 1966 N N . ALA B 1 73 ? -5.082 -24.781 4.59 1 96.44 73 ALA B N 1
ATOM 1967 C CA . ALA B 1 73 ? -4.902 -25.047 3.168 1 96.44 73 ALA B CA 1
ATOM 1968 C C . ALA B 1 73 ? -3.758 -24.219 2.592 1 96.44 73 ALA B C 1
ATOM 1970 O O . ALA B 1 73 ? -2.941 -24.734 1.819 1 96.44 73 ALA B O 1
ATOM 1971 N N . VAL B 1 74 ? -3.664 -23.016 2.963 1 98.19 74 VAL B N 1
ATOM 1972 C CA . VAL B 1 74 ? -2.607 -22.094 2.533 1 98.19 74 VAL B CA 1
ATOM 1973 C C . VAL B 1 74 ? -1.253 -22.625 3.01 1 98.19 74 VAL B C 1
ATOM 1975 O O . VAL B 1 74 ? -0.321 -22.766 2.215 1 98.19 74 VAL B O 1
ATOM 1978 N N . ALA B 1 75 ? -1.189 -22.938 4.273 1 98.25 75 ALA B N 1
ATOM 1979 C CA . ALA B 1 75 ? 0.053 -23.422 4.871 1 98.25 75 ALA B CA 1
ATOM 1980 C C . ALA B 1 75 ? 0.493 -24.75 4.234 1 98.25 75 ALA B C 1
ATOM 1982 O O . ALA B 1 75 ? 1.681 -24.938 3.969 1 98.25 75 ALA B O 1
ATOM 1983 N N . ASN B 1 76 ? -0.435 -25.578 3.977 1 97.62 76 ASN B N 1
ATOM 1984 C CA . ASN B 1 76 ? -0.154 -26.891 3.406 1 97.62 76 ASN B CA 1
ATOM 1985 C C . ASN B 1 76 ? 0.469 -26.781 2.018 1 97.62 76 ASN B C 1
ATOM 1987 O O . ASN B 1 76 ? 1.16 -27.688 1.565 1 97.62 76 ASN B O 1
ATOM 1991 N N . GLN B 1 77 ? 0.223 -25.703 1.368 1 96.94 77 GLN B N 1
ATOM 1992 C CA . GLN B 1 77 ? 0.778 -25.516 0.031 1 96.94 77 GLN B CA 1
ATOM 1993 C C . GLN B 1 77 ? 2.09 -24.734 0.083 1 96.94 77 GLN B C 1
ATOM 1995 O O . GLN B 1 77 ? 2.625 -24.344 -0.956 1 96.94 77 GLN B O 1
ATOM 2000 N N . GLY B 1 78 ? 2.557 -24.453 1.304 1 97.56 78 GLY B N 1
ATOM 2001 C CA . GLY B 1 78 ? 3.865 -23.844 1.462 1 97.56 78 GLY B CA 1
ATOM 2002 C C . GLY B 1 78 ? 3.814 -22.328 1.518 1 97.56 78 GLY B C 1
ATOM 2003 O O . GLY B 1 78 ? 4.852 -21.672 1.457 1 97.56 78 GLY B O 1
ATOM 2004 N N . PHE B 1 79 ? 2.613 -21.766 1.565 1 98.62 79 PHE B N 1
ATOM 2005 C CA . PHE B 1 79 ? 2.479 -20.328 1.727 1 98.62 79 PHE B CA 1
ATOM 2006 C C . PHE B 1 79 ? 2.311 -19.953 3.197 1 98.62 79 PHE B C 1
ATOM 2008 O O . PHE B 1 79 ? 1.811 -20.75 3.988 1 98.62 79 PHE B O 1
ATOM 2015 N N . VAL B 1 80 ? 2.795 -18.812 3.549 1 98.69 80 VAL B N 1
ATOM 2016 C CA . VAL B 1 80 ? 2.633 -18.312 4.91 1 98.69 80 VAL B CA 1
ATOM 2017 C C . VAL B 1 80 ? 1.374 -17.453 5 1 98.69 80 VAL B C 1
ATOM 2019 O O . VAL B 1 80 ? 1.294 -16.391 4.375 1 98.69 80 VAL B O 1
ATOM 2022 N N . PRO B 1 81 ? 0.383 -17.906 5.77 1 98.62 81 PRO B N 1
ATOM 2023 C CA . PRO B 1 81 ? -0.811 -17.078 5.949 1 98.62 81 PRO B CA 1
ATOM 2024 C C . PRO B 1 81 ? -0.55 -15.852 6.816 1 98.62 81 PRO B C 1
ATOM 2026 O O . PRO B 1 81 ? 0.073 -15.961 7.875 1 98.62 81 PRO B O 1
ATOM 2029 N N . ARG B 1 82 ? -0.911 -14.672 6.352 1 98.5 82 ARG B N 1
ATOM 2030 C CA . ARG B 1 82 ? -0.931 -13.422 7.102 1 98.5 82 ARG B CA 1
ATOM 2031 C C . ARG B 1 82 ? -2.361 -12.969 7.371 1 98.5 82 ARG B C 1
ATOM 2033 O O . ARG B 1 82 ? -3.049 -12.484 6.465 1 98.5 82 ARG B O 1
ATOM 2040 N N . VAL B 1 83 ? -2.75 -13.148 8.586 1 98.25 83 VAL B N 1
ATOM 2041 C CA . VAL B 1 83 ? -4.113 -12.781 8.953 1 98.25 83 VAL B CA 1
ATOM 2042 C C . VAL B 1 83 ? -4.148 -11.336 9.438 1 98.25 83 VAL B C 1
ATOM 2044 O O . VAL B 1 83 ? -3.49 -10.992 10.422 1 98.25 83 VAL B O 1
ATOM 2047 N N . ILE B 1 84 ? -4.887 -10.539 8.734 1 97.44 84 ILE B N 1
ATOM 2048 C CA . ILE B 1 84 ? -4.898 -9.094 8.953 1 97.44 84 ILE B CA 1
ATOM 2049 C C . ILE B 1 84 ? -6.242 -8.672 9.539 1 97.44 84 ILE B C 1
ATOM 2051 O O . ILE B 1 84 ? -7.297 -9.07 9.047 1 97.44 84 ILE B O 1
ATOM 2055 N N . PRO B 1 85 ? -6.117 -7.863 10.656 1 93.25 85 PRO B N 1
ATOM 2056 C CA . PRO B 1 85 ? -7.383 -7.273 11.102 1 93.25 85 PRO B CA 1
ATOM 2057 C C . PRO B 1 85 ? -7.906 -6.207 10.148 1 93.25 85 PRO B C 1
ATOM 2059 O O . PRO B 1 85 ? -7.219 -5.211 9.891 1 93.25 85 PRO B O 1
ATOM 2062 N N . GLY B 1 86 ? -9.023 -6.406 9.453 1 90.5 86 GLY B N 1
ATOM 2063 C CA . GLY B 1 86 ? -9.594 -5.422 8.547 1 90.5 86 GLY B CA 1
ATOM 2064 C C . GLY B 1 86 ? -9.211 -5.656 7.094 1 90.5 86 GLY B C 1
ATOM 2065 O O . GLY B 1 86 ? -9.164 -6.797 6.637 1 90.5 86 GLY B O 1
ATOM 2066 N N . ASP B 1 87 ? -8.938 -4.539 6.379 1 93.94 87 ASP B N 1
ATOM 2067 C CA . ASP B 1 87 ? -8.633 -4.598 4.953 1 93.94 87 ASP B CA 1
ATOM 2068 C C . ASP B 1 87 ? -7.18 -4.996 4.715 1 93.94 87 ASP B C 1
ATOM 2070 O O . ASP B 1 87 ? -6.273 -4.438 5.336 1 93.94 87 ASP B O 1
ATOM 2074 N N . VAL B 1 88 ? -6.914 -5.855 3.76 1 97.56 88 VAL B N 1
ATOM 2075 C CA . VAL B 1 88 ? -5.578 -6.422 3.615 1 97.56 88 VAL B CA 1
ATOM 2076 C C . VAL B 1 88 ? -4.77 -5.594 2.621 1 97.56 88 VAL B C 1
ATOM 2078 O O . VAL B 1 88 ? -3.547 -5.723 2.545 1 97.56 88 VAL B O 1
ATOM 2081 N N . ASP B 1 89 ? -5.426 -4.711 1.856 1 98.31 89 ASP B N 1
ATOM 2082 C CA . ASP B 1 89 ? -4.816 -4.102 0.678 1 98.31 89 ASP B CA 1
ATOM 2083 C C . ASP B 1 89 ? -3.533 -3.357 1.045 1 98.31 89 ASP B C 1
ATOM 2085 O O . ASP B 1 89 ? -2.5 -3.533 0.394 1 98.31 89 ASP B O 1
ATOM 2089 N N . VAL B 1 90 ? -3.604 -2.609 2.127 1 98.56 90 VAL B N 1
ATOM 2090 C CA . VAL B 1 90 ? -2.455 -1.782 2.484 1 98.56 90 VAL B CA 1
ATOM 2091 C C . VAL B 1 90 ? -1.326 -2.666 3.012 1 98.56 90 VAL B C 1
ATOM 2093 O O . VAL B 1 90 ? -0.157 -2.445 2.689 1 98.56 90 VAL B O 1
ATOM 2096 N N . TYR B 1 91 ? -1.654 -3.719 3.771 1 98.5 91 TYR B N 1
ATOM 2097 C CA . TYR B 1 91 ? -0.646 -4.66 4.25 1 98.5 91 TYR B CA 1
ATOM 2098 C C . TYR B 1 91 ? 0.065 -5.336 3.084 1 98.5 91 TYR B C 1
ATOM 2100 O O . TYR B 1 91 ? 1.294 -5.434 3.072 1 98.5 91 TYR B O 1
ATOM 2108 N N . LEU B 1 92 ? -0.737 -5.738 2.15 1 98.81 92 LEU B N 1
ATOM 2109 C CA . LEU B 1 92 ? -0.182 -6.387 0.968 1 98.81 92 LEU B CA 1
ATOM 2110 C C . LEU B 1 92 ? 0.729 -5.434 0.202 1 98.81 92 LEU B C 1
ATOM 2112 O O . LEU B 1 92 ? 1.833 -5.809 -0.198 1 98.81 92 LEU B O 1
ATOM 2116 N N . ALA B 1 93 ? 0.321 -4.215 0.02 1 98.81 93 ALA B N 1
ATOM 2117 C CA . ALA B 1 93 ? 1.117 -3.219 -0.689 1 98.81 93 ALA B CA 1
ATOM 2118 C C . ALA B 1 93 ? 2.434 -2.953 0.034 1 98.81 93 ALA B C 1
ATOM 2120 O O . ALA B 1 93 ? 3.492 -2.881 -0.596 1 98.81 93 ALA B O 1
ATOM 2121 N N . VAL B 1 94 ? 2.367 -2.83 1.322 1 98.75 94 VAL B N 1
ATOM 2122 C CA . VAL B 1 94 ? 3.555 -2.559 2.127 1 98.75 94 VAL B CA 1
ATOM 2123 C C . VAL B 1 94 ? 4.543 -3.715 1.997 1 98.75 94 VAL B C 1
ATOM 2125 O O . VAL B 1 94 ? 5.734 -3.496 1.759 1 98.75 94 VAL B O 1
ATOM 2128 N N . GLU B 1 95 ? 4.078 -4.914 2.082 1 98.5 95 GLU B N 1
ATOM 2129 C CA . GLU B 1 95 ? 4.938 -6.082 1.941 1 98.5 95 GLU B CA 1
ATOM 2130 C C . GLU B 1 95 ? 5.527 -6.172 0.537 1 98.5 95 GLU B C 1
ATOM 2132 O O . GLU B 1 95 ? 6.715 -6.453 0.372 1 98.5 95 GLU B O 1
ATOM 2137 N N . ALA B 1 96 ? 4.656 -5.938 -0.401 1 98.81 96 ALA B N 1
ATOM 2138 C CA . ALA B 1 96 ? 5.121 -5.965 -1.785 1 98.81 96 ALA B CA 1
ATOM 2139 C C . ALA B 1 96 ? 6.266 -4.98 -1.998 1 98.81 96 ALA B C 1
ATOM 2141 O O . ALA B 1 96 ? 7.293 -5.328 -2.584 1 98.81 96 ALA B O 1
ATOM 2142 N N . MET B 1 97 ? 6.117 -3.83 -1.505 1 98.75 97 MET B N 1
ATOM 2143 C CA . MET B 1 97 ? 7.125 -2.789 -1.698 1 98.75 97 MET B CA 1
ATOM 2144 C C . MET B 1 97 ? 8.414 -3.137 -0.962 1 98.75 97 MET B C 1
ATOM 2146 O O . MET B 1 97 ? 9.508 -2.859 -1.456 1 98.75 97 MET B O 1
ATOM 2150 N N . GLU B 1 98 ? 8.273 -3.689 0.203 1 97.75 98 GLU B N 1
ATOM 2151 C CA . GLU B 1 98 ? 9.469 -4.16 0.897 1 97.75 98 GLU B CA 1
ATOM 2152 C C . GLU B 1 98 ? 10.242 -5.156 0.043 1 97.75 98 GLU B C 1
ATOM 2154 O O . GLU B 1 98 ? 11.469 -5.062 -0.068 1 97.75 98 GLU B O 1
ATOM 2159 N N . LEU B 1 99 ? 9.57 -5.992 -0.573 1 98.06 99 LEU B N 1
ATOM 2160 C CA . LEU B 1 99 ? 10.195 -7.031 -1.389 1 98.06 99 LEU B CA 1
ATOM 2161 C C . LEU B 1 99 ? 10.758 -6.445 -2.678 1 98.06 99 LEU B C 1
ATOM 2163 O O . LEU B 1 99 ? 11.812 -6.883 -3.154 1 98.06 99 LEU B O 1
ATOM 2167 N N . ILE B 1 100 ? 10.062 -5.488 -3.24 1 97.62 100 ILE B N 1
ATOM 2168 C CA . ILE B 1 100 ? 10.5 -4.828 -4.465 1 97.62 100 ILE B CA 1
ATOM 2169 C C . ILE B 1 100 ? 11.844 -4.141 -4.227 1 97.62 100 ILE B C 1
ATOM 2171 O O . ILE B 1 100 ? 12.719 -4.16 -5.094 1 97.62 100 ILE B O 1
ATOM 2175 N N . TYR B 1 101 ? 12.039 -3.639 -3.061 1 94.5 101 TYR B N 1
ATOM 2176 C CA . TYR B 1 101 ? 13.266 -2.916 -2.762 1 94.5 101 TYR B CA 1
ATOM 2177 C C . TYR B 1 101 ? 14.328 -3.854 -2.203 1 94.5 101 TYR B C 1
ATOM 2179 O O . TYR B 1 101 ? 15.469 -3.443 -1.968 1 94.5 101 TYR B O 1
ATOM 2187 N N . SER B 1 102 ? 13.891 -5.043 -2.027 1 91.94 102 SER B N 1
ATOM 2188 C CA . SER B 1 102 ? 14.859 -6.043 -1.594 1 91.94 102 SER B CA 1
ATOM 2189 C C . SER B 1 102 ? 15.688 -6.559 -2.768 1 91.94 102 SER B C 1
ATOM 2191 O O . SER B 1 102 ? 15.188 -6.641 -3.893 1 91.94 102 SER B O 1
ATOM 2193 N N . ASP B 1 103 ? 16.906 -6.953 -2.518 1 89.25 103 ASP B N 1
ATOM 2194 C CA . ASP B 1 103 ? 17.766 -7.504 -3.57 1 89.25 103 ASP B CA 1
ATOM 2195 C C . ASP B 1 103 ? 17.609 -9.023 -3.66 1 89.25 103 ASP B C 1
ATOM 2197 O O . ASP B 1 103 ? 18.25 -9.664 -4.496 1 89.25 103 ASP B O 1
ATOM 2201 N N . ASN B 1 104 ? 16.672 -9.516 -2.984 1 93.44 104 ASN B N 1
ATOM 2202 C CA . ASN B 1 104 ? 16.625 -10.969 -2.861 1 93.44 104 ASN B CA 1
ATOM 2203 C C . ASN B 1 104 ? 15.617 -11.586 -3.822 1 93.44 104 ASN B C 1
ATOM 2205 O O . ASN B 1 104 ? 15.508 -12.805 -3.926 1 93.44 104 ASN B O 1
ATOM 2209 N N . VAL B 1 105 ? 14.938 -10.75 -4.523 1 96.81 105 VAL B N 1
ATOM 2210 C CA . VAL B 1 105 ? 13.953 -11.312 -5.445 1 96.81 105 VAL B CA 1
ATOM 2211 C C . VAL B 1 105 ? 14.102 -10.648 -6.816 1 96.81 105 VAL B C 1
ATOM 2213 O O . VAL B 1 105 ? 14.344 -9.445 -6.91 1 96.81 105 VAL B O 1
ATOM 2216 N N . ASP B 1 106 ? 13.844 -11.523 -7.855 1 97.62 106 ASP B N 1
ATOM 2217 C CA . ASP B 1 106 ? 13.891 -11.078 -9.242 1 97.62 106 ASP B CA 1
ATOM 2218 C C . ASP B 1 106 ? 12.516 -10.648 -9.734 1 97.62 106 ASP B C 1
ATOM 2220 O O . ASP B 1 106 ? 12.398 -9.836 -10.656 1 97.62 106 ASP B O 1
ATOM 2224 N N . ALA B 1 107 ? 11.477 -11.25 -9.141 1 98.62 107 ALA B N 1
ATOM 2225 C CA . ALA B 1 107 ? 10.133 -11.109 -9.695 1 98.62 107 ALA B CA 1
ATOM 2226 C C . ALA B 1 107 ? 9.094 -10.992 -8.578 1 98.62 107 ALA B C 1
ATOM 2228 O O . ALA B 1 107 ? 9.25 -11.594 -7.516 1 98.62 107 ALA B O 1
ATOM 2229 N N . ILE B 1 108 ? 8.117 -10.219 -8.875 1 98.88 108 ILE B N 1
ATOM 2230 C CA . ILE B 1 108 ? 6.934 -10.102 -8.031 1 98.88 108 ILE B CA 1
ATOM 2231 C C . ILE B 1 108 ? 5.738 -10.758 -8.711 1 98.88 108 ILE B C 1
ATOM 2233 O O . ILE B 1 108 ? 5.359 -10.375 -9.82 1 98.88 108 ILE B O 1
ATOM 2237 N N . ALA B 1 109 ? 5.207 -11.797 -8.133 1 98.94 109 ALA B N 1
ATOM 2238 C CA . ALA B 1 109 ? 3.973 -12.438 -8.578 1 98.94 109 ALA B CA 1
ATOM 2239 C C . ALA B 1 109 ? 2.803 -12.062 -7.672 1 98.94 109 ALA B C 1
ATOM 2241 O O . ALA B 1 109 ? 2.82 -12.344 -6.473 1 98.94 109 ALA B O 1
ATOM 2242 N N . LEU B 1 110 ? 1.857 -11.445 -8.234 1 98.94 110 LEU B N 1
ATOM 2243 C CA . LEU B 1 110 ? 0.673 -11 -7.512 1 98.94 110 LEU B CA 1
ATOM 2244 C C . LEU B 1 110 ? -0.564 -11.766 -7.965 1 98.94 110 LEU B C 1
ATOM 2246 O O . LEU B 1 110 ? -0.952 -11.688 -9.133 1 98.94 110 LEU B O 1
ATOM 2250 N N . MET B 1 111 ? -1.132 -12.508 -7.078 1 98.88 111 MET B N 1
ATOM 2251 C CA . MET B 1 111 ? -2.389 -13.188 -7.371 1 98.88 111 MET B CA 1
ATOM 2252 C C . MET B 1 111 ? -3.58 -12.359 -6.91 1 98.88 111 MET B C 1
ATOM 2254 O O . MET B 1 111 ? -3.871 -12.297 -5.711 1 98.88 111 MET B O 1
ATOM 2258 N N . THR B 1 112 ? -4.23 -11.695 -7.766 1 98.75 112 THR B N 1
ATOM 2259 C CA . THR B 1 112 ? -5.355 -10.805 -7.512 1 98.75 112 THR B CA 1
ATOM 2260 C C . THR B 1 112 ? -6.121 -10.516 -8.797 1 98.75 112 THR B C 1
ATOM 2262 O O . THR B 1 112 ? -5.59 -10.703 -9.898 1 98.75 112 THR B O 1
ATOM 2265 N N . ARG B 1 113 ? -7.301 -10.094 -8.672 1 98.19 113 ARG B N 1
ATOM 2266 C CA . ARG B 1 113 ? -8.086 -9.609 -9.805 1 98.19 113 ARG B CA 1
ATOM 2267 C C . ARG B 1 113 ? -8.328 -8.109 -9.703 1 98.19 113 ARG B C 1
ATOM 2269 O O . ARG B 1 113 ? -8.914 -7.508 -10.609 1 98.19 113 ARG B O 1
ATOM 2276 N N . ASP B 1 114 ? -7.914 -7.582 -8.648 1 98 114 ASP B N 1
ATOM 2277 C CA . ASP B 1 114 ? -8.312 -6.234 -8.258 1 98 114 ASP B CA 1
ATOM 2278 C C . ASP B 1 114 ? -7.41 -5.184 -8.906 1 98 114 ASP B C 1
ATOM 2280 O O . ASP B 1 114 ? -6.203 -5.164 -8.664 1 98 114 ASP B O 1
ATOM 2284 N N . THR B 1 115 ? -7.965 -4.262 -9.617 1 97.88 115 THR B N 1
ATOM 2285 C CA . THR B 1 115 ? -7.254 -3.217 -10.344 1 97.88 115 THR B CA 1
ATOM 2286 C C . THR B 1 115 ? -6.527 -2.283 -9.383 1 97.88 115 THR B C 1
ATOM 2288 O O . THR B 1 115 ? -5.547 -1.636 -9.758 1 97.88 115 THR B O 1
ATOM 2291 N N . ASP B 1 116 ? -6.965 -2.254 -8.164 1 97.62 116 ASP B N 1
ATOM 2292 C CA . ASP B 1 116 ? -6.402 -1.323 -7.188 1 97.62 116 ASP B CA 1
ATOM 2293 C C . ASP B 1 116 ? -4.93 -1.621 -6.93 1 97.62 116 ASP B C 1
ATOM 2295 O O . ASP B 1 116 ? -4.203 -0.779 -6.395 1 97.62 116 ASP B O 1
ATOM 2299 N N . PHE B 1 117 ? -4.414 -2.76 -7.391 1 98.56 117 PHE B N 1
ATOM 2300 C CA . PHE B 1 117 ? -3.035 -3.135 -7.109 1 98.56 117 PHE B CA 1
ATOM 2301 C C . PHE B 1 117 ? -2.121 -2.756 -8.266 1 98.56 117 PHE B C 1
ATOM 2303 O O . PHE B 1 117 ? -0.924 -3.047 -8.242 1 98.56 117 PHE B O 1
ATOM 2310 N N . LEU B 1 118 ? -2.611 -2.045 -9.227 1 98.56 118 LEU B N 1
ATOM 2311 C CA . LEU B 1 118 ? -1.869 -1.64 -10.414 1 98.56 118 LEU B CA 1
ATOM 2312 C C . LEU B 1 118 ? -0.602 -0.883 -10.031 1 98.56 118 LEU B C 1
ATOM 2314 O O . LEU B 1 118 ? 0.457 -1.096 -10.625 1 98.56 118 LEU B O 1
ATOM 2318 N N . PRO B 1 119 ? -0.63 -0.025 -9.023 1 98.5 119 PRO B N 1
ATOM 2319 C CA . PRO B 1 119 ? 0.584 0.731 -8.703 1 98.5 119 PRO B CA 1
ATOM 2320 C C . PRO B 1 119 ? 1.729 -0.161 -8.234 1 98.5 119 PRO B C 1
ATOM 2322 O O . PRO B 1 119 ? 2.9 0.191 -8.398 1 98.5 119 PRO B O 1
ATOM 2325 N N . ILE B 1 120 ? 1.421 -1.276 -7.68 1 98.81 120 ILE B N 1
ATOM 2326 C CA . ILE B 1 120 ? 2.459 -2.209 -7.254 1 98.81 120 ILE B CA 1
ATOM 2327 C C . ILE B 1 120 ? 3.184 -2.768 -8.477 1 98.81 120 ILE B C 1
ATOM 2329 O O . ILE B 1 120 ? 4.414 -2.824 -8.508 1 98.81 120 ILE B O 1
ATOM 2333 N N . ILE B 1 121 ? 2.404 -3.113 -9.492 1 98.81 121 ILE B N 1
ATOM 2334 C CA . ILE B 1 121 ? 2.965 -3.631 -10.734 1 98.81 121 ILE B CA 1
ATOM 2335 C C . ILE B 1 121 ? 3.84 -2.562 -11.391 1 98.81 121 ILE B C 1
ATOM 2337 O O . ILE B 1 121 ? 4.969 -2.844 -11.797 1 98.81 121 ILE B O 1
ATOM 2341 N N . ALA B 1 122 ? 3.336 -1.401 -11.4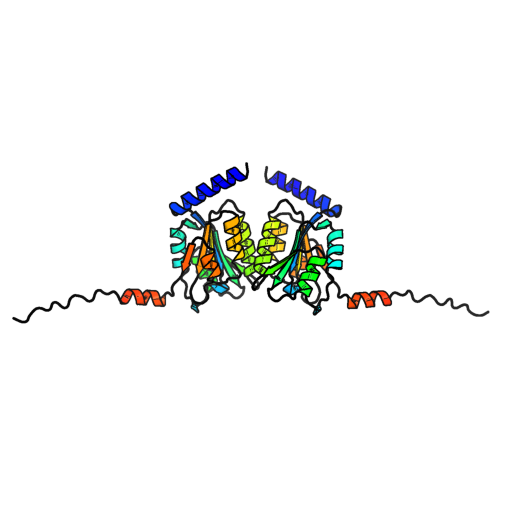14 1 98.19 122 ALA B N 1
ATOM 2342 C CA . ALA B 1 122 ? 4.062 -0.298 -12.039 1 98.19 122 ALA B CA 1
ATOM 2343 C C . ALA B 1 122 ? 5.387 -0.041 -11.328 1 98.19 122 ALA B C 1
ATOM 2345 O O . ALA B 1 122 ? 6.426 0.111 -11.969 1 98.19 122 ALA B O 1
ATOM 2346 N N . LYS B 1 123 ? 5.367 -0.056 -10.039 1 98.12 123 LYS B N 1
ATOM 2347 C CA . LYS B 1 123 ? 6.574 0.228 -9.273 1 98.12 123 LYS B CA 1
ATOM 2348 C C . LYS B 1 123 ? 7.582 -0.913 -9.391 1 98.12 123 LYS B C 1
ATOM 2350 O O . LYS B 1 123 ? 8.789 -0.678 -9.461 1 98.12 123 LYS B O 1
ATOM 2355 N N . ALA B 1 124 ? 7.109 -2.115 -9.352 1 98.31 124 ALA B N 1
ATOM 2356 C CA . ALA B 1 124 ? 7.992 -3.266 -9.523 1 98.31 124 ALA B CA 1
ATOM 2357 C C . ALA B 1 124 ? 8.75 -3.182 -10.852 1 98.31 124 ALA B C 1
ATOM 2359 O O . ALA B 1 124 ? 9.969 -3.383 -10.891 1 98.31 124 ALA B O 1
ATOM 2360 N N . LYS B 1 125 ? 8.047 -2.799 -11.875 1 97.5 125 LYS B N 1
ATOM 2361 C CA . LYS B 1 125 ? 8.664 -2.65 -13.188 1 97.5 125 LYS B CA 1
ATOM 2362 C C . LYS B 1 125 ? 9.68 -1.514 -13.195 1 97.5 125 LYS B C 1
ATOM 2364 O O . LYS B 1 125 ? 10.781 -1.659 -13.734 1 97.5 125 LYS B O 1
ATOM 2369 N N . GLU B 1 126 ? 9.273 -0.469 -12.586 1 96.38 126 GLU B N 1
ATOM 2370 C CA . GLU B 1 126 ? 10.164 0.681 -12.477 1 96.38 126 GLU B CA 1
ATOM 2371 C C . GLU B 1 126 ? 11.477 0.302 -11.789 1 96.38 126 GLU B C 1
ATOM 2373 O O . GLU B 1 126 ? 12.539 0.821 -12.141 1 96.38 126 GLU B O 1
ATOM 2378 N N . GLN B 1 127 ? 11.414 -0.621 -10.867 1 94.94 127 GLN B N 1
ATOM 2379 C CA . GLN B 1 127 ? 12.594 -1.024 -10.102 1 94.94 127 GLN B CA 1
ATOM 2380 C C . GLN B 1 127 ? 13.312 -2.184 -10.781 1 94.94 127 GLN B C 1
ATOM 2382 O O . GLN B 1 127 ? 14.219 -2.781 -10.203 1 94.94 127 GLN B O 1
ATOM 2387 N N . GLY B 1 128 ? 12.805 -2.592 -11.898 1 95.31 128 GLY B N 1
ATOM 2388 C CA . GLY B 1 128 ? 13.5 -3.572 -12.711 1 95.31 128 GLY B CA 1
ATOM 2389 C C . GLY B 1 128 ? 13.117 -5.004 -12.391 1 95.31 128 GLY B C 1
ATOM 2390 O O . GLY B 1 128 ? 13.812 -5.945 -12.781 1 95.31 128 GLY B O 1
ATOM 2391 N N . LYS B 1 129 ? 12.109 -5.145 -11.656 1 97.69 129 LYS B N 1
ATOM 2392 C CA . LYS B 1 129 ? 11.641 -6.492 -11.336 1 97.69 129 LYS B CA 1
ATOM 2393 C C . LYS B 1 129 ? 10.75 -7.039 -12.445 1 97.69 129 LYS B C 1
ATOM 2395 O O . LYS B 1 129 ? 10.031 -6.277 -13.102 1 97.69 129 LYS B O 1
ATOM 2400 N N . VAL B 1 130 ? 10.805 -8.367 -12.648 1 98.31 130 VAL B N 1
ATOM 2401 C CA . VAL B 1 130 ? 9.82 -9.039 -13.492 1 98.31 130 VAL B CA 1
ATOM 2402 C C . VAL B 1 130 ? 8.477 -9.109 -12.766 1 98.31 130 VAL B C 1
ATOM 2404 O O . VAL B 1 130 ? 8.43 -9.367 -11.562 1 98.31 130 VAL B O 1
ATOM 2407 N N . THR B 1 131 ? 7.363 -8.867 -13.516 1 98.81 131 THR B N 1
ATOM 2408 C CA . THR B 1 131 ? 6.051 -8.836 -12.883 1 98.81 131 THR B CA 1
ATOM 2409 C C . THR B 1 131 ? 5.148 -9.93 -13.453 1 98.81 131 THR B C 1
ATOM 2411 O O . THR B 1 131 ? 5.078 -10.109 -14.664 1 98.81 131 THR B O 1
ATOM 2414 N N . ILE B 1 132 ? 4.527 -10.656 -12.523 1 98.88 132 ILE B N 1
ATOM 2415 C CA . ILE B 1 132 ? 3.586 -11.719 -12.852 1 98.88 132 ILE B CA 1
ATOM 2416 C C . ILE B 1 132 ? 2.248 -11.453 -12.164 1 98.88 132 ILE B C 1
ATOM 2418 O O . ILE B 1 132 ? 2.201 -11.188 -10.961 1 98.88 132 ILE B O 1
ATOM 2422 N N . VAL B 1 133 ? 1.205 -11.469 -12.922 1 98.88 133 VAL B N 1
ATOM 2423 C CA . VAL B 1 133 ? -0.11 -11.391 -12.297 1 98.88 133 VAL B CA 1
ATOM 2424 C C . VAL B 1 133 ? -0.88 -12.688 -12.555 1 98.88 133 VAL B C 1
ATOM 2426 O O . VAL B 1 133 ? -0.821 -13.25 -13.648 1 98.88 133 VAL B O 1
ATOM 2429 N N . ILE B 1 134 ? -1.483 -13.18 -11.516 1 98.81 134 ILE B N 1
ATOM 2430 C CA . ILE B 1 134 ? -2.287 -14.398 -11.547 1 98.81 134 ILE B CA 1
ATOM 2431 C C . ILE B 1 134 ? -3.729 -14.07 -11.164 1 98.81 134 ILE B C 1
ATOM 2433 O O . ILE B 1 134 ? -3.979 -13.477 -10.109 1 98.81 134 ILE B O 1
ATOM 2437 N N . GLY B 1 135 ? -4.672 -14.438 -11.992 1 98.19 135 GLY B N 1
ATOM 2438 C CA . GLY B 1 135 ? -6.066 -14.141 -11.703 1 98.19 135 GLY B CA 1
ATOM 2439 C C . GLY B 1 135 ? -7.027 -15.133 -12.336 1 98.19 135 GLY B C 1
ATOM 2440 O O . GLY B 1 135 ? -6.617 -16.203 -12.773 1 98.19 135 GLY B O 1
ATOM 2441 N N . ALA B 1 136 ? -8.25 -14.867 -12.164 1 96.5 136 ALA B N 1
ATOM 2442 C CA . ALA B 1 136 ? -9.328 -15.688 -12.711 1 96.5 136 ALA B CA 1
ATOM 2443 C C . ALA B 1 136 ? -10.508 -14.828 -13.148 1 96.5 136 ALA B C 1
ATOM 2445 O O . ALA B 1 136 ? -10.719 -13.734 -12.625 1 96.5 136 ALA B O 1
ATOM 2446 N N . ASP B 1 137 ? -11.18 -15.422 -14.172 1 94 137 ASP B N 1
ATOM 2447 C CA . ASP B 1 137 ? -12.422 -14.773 -14.594 1 94 137 ASP B CA 1
ATOM 2448 C C . ASP B 1 137 ? -13.617 -15.305 -13.797 1 94 137 ASP B C 1
ATOM 2450 O O . ASP B 1 137 ? -13.609 -16.453 -13.359 1 94 137 ASP B O 1
ATOM 2454 N N . PRO B 1 138 ? -14.594 -14.336 -13.711 1 94.69 138 PRO B N 1
ATOM 2455 C CA . PRO B 1 138 ? -14.75 -12.953 -14.164 1 94.69 138 PRO B CA 1
ATOM 2456 C C . PRO B 1 138 ? -14.047 -11.953 -13.242 1 94.69 138 PRO B C 1
ATOM 2458 O O . PRO B 1 138 ? -13.656 -12.305 -12.125 1 94.69 138 PRO B O 1
ATOM 2461 N N . GLY B 1 139 ? -13.812 -10.727 -13.703 1 96 139 GLY B N 1
ATOM 2462 C CA . GLY B 1 139 ? -13.359 -9.617 -12.875 1 96 139 GLY B CA 1
ATOM 2463 C C . GLY B 1 139 ? -11.852 -9.461 -12.867 1 96 139 GLY B C 1
ATOM 2464 O O . GLY B 1 139 ? -11.312 -8.609 -12.148 1 96 139 GLY B O 1
ATOM 2465 N N . PHE B 1 140 ? -11.211 -10.336 -13.664 1 98 140 PHE B N 1
ATOM 2466 C CA . PHE B 1 140 ? -9.766 -10.203 -13.742 1 98 140 PHE B CA 1
ATOM 2467 C C . PHE B 1 140 ? -9.383 -8.914 -14.461 1 98 140 PHE B C 1
ATOM 2469 O O . PHE B 1 140 ? -9.57 -8.781 -15.672 1 98 140 PHE B O 1
ATOM 2476 N N . SER B 1 141 ? -8.789 -7.988 -13.742 1 98.19 141 SER B N 1
ATOM 2477 C CA . SER B 1 141 ? -8.492 -6.637 -14.211 1 98.19 141 SER B CA 1
ATOM 2478 C C . SER B 1 141 ? -7.699 -6.66 -15.508 1 98.19 141 SER B C 1
ATOM 2480 O O . SER B 1 141 ? -6.598 -7.207 -15.562 1 98.19 141 SER B O 1
ATOM 2482 N N . THR B 1 142 ? -8.281 -5.996 -16.531 1 98.25 142 THR B N 1
ATOM 2483 C CA . THR B 1 142 ? -7.59 -5.852 -17.812 1 98.25 142 THR B CA 1
ATOM 2484 C C . THR B 1 142 ? -6.344 -4.98 -17.656 1 98.25 142 THR B C 1
ATOM 2486 O O . THR B 1 142 ? -5.324 -5.227 -18.297 1 98.25 142 THR B O 1
ATOM 2489 N N . ALA B 1 143 ? -6.434 -3.965 -16.797 1 98.25 143 ALA B N 1
ATOM 2490 C CA . ALA B 1 143 ? -5.305 -3.076 -16.547 1 98.25 143 ALA B CA 1
ATOM 2491 C C . ALA B 1 143 ? -4.109 -3.848 -15.992 1 98.25 143 ALA B C 1
ATOM 2493 O O . ALA B 1 143 ? -2.975 -3.652 -16.438 1 98.25 143 ALA B O 1
ATOM 2494 N N . LEU B 1 144 ? -4.402 -4.719 -15.047 1 98.56 144 LEU B N 1
ATOM 2495 C CA . LEU B 1 144 ? -3.344 -5.547 -14.484 1 98.56 144 LEU B CA 1
ATOM 2496 C C . LEU B 1 144 ? -2.725 -6.438 -15.555 1 98.56 144 LEU B C 1
ATOM 2498 O O . LEU B 1 144 ? -1.5 -6.539 -15.656 1 98.56 144 LEU B O 1
ATOM 2502 N N . GLN B 1 145 ? -3.547 -6.992 -16.344 1 98.75 145 GLN B N 1
ATOM 2503 C CA . GLN B 1 145 ? -3.102 -7.895 -17.391 1 98.75 145 GLN B CA 1
ATOM 2504 C C . GLN B 1 145 ? -2.238 -7.164 -18.422 1 98.75 145 GLN B C 1
ATOM 2506 O O . GLN B 1 145 ? -1.23 -7.699 -18.891 1 98.75 145 GLN B O 1
ATOM 2511 N N . ASN B 1 146 ? -2.566 -6.012 -18.766 1 98.69 146 ASN B N 1
ATOM 2512 C CA . ASN B 1 146 ? -1.832 -5.23 -19.75 1 98.69 146 ASN B CA 1
ATOM 2513 C C . ASN B 1 146 ? -0.504 -4.727 -19.188 1 98.69 146 ASN B C 1
ATOM 2515 O O . ASN B 1 146 ? 0.461 -4.551 -19.938 1 98.69 146 ASN B O 1
ATOM 2519 N N . ALA B 1 147 ? -0.445 -4.527 -17.922 1 98.62 147 ALA B N 1
ATOM 2520 C CA . ALA B 1 147 ? 0.723 -3.904 -17.312 1 98.62 147 ALA B CA 1
ATOM 2521 C C . ALA B 1 147 ? 1.79 -4.941 -16.969 1 98.62 147 ALA B C 1
ATOM 2523 O O . ALA B 1 147 ? 2.988 -4.656 -17.047 1 98.62 147 ALA B O 1
ATOM 2524 N N . ALA B 1 148 ? 1.383 -6.129 -16.625 1 98.75 148 ALA B N 1
ATOM 2525 C CA . ALA B 1 148 ? 2.314 -7.137 -16.125 1 98.75 148 ALA B CA 1
ATOM 2526 C C . ALA B 1 148 ? 3.113 -7.758 -17.266 1 98.75 148 ALA B C 1
ATOM 2528 O O . ALA B 1 148 ? 2.652 -7.789 -18.406 1 98.75 148 ALA B O 1
ATOM 2529 N N . ASP B 1 149 ? 4.297 -8.273 -16.938 1 98.38 149 ASP B N 1
ATOM 2530 C CA . ASP B 1 149 ? 5.117 -8.969 -17.922 1 98.38 149 ASP B CA 1
ATOM 2531 C C . ASP B 1 149 ? 4.531 -10.336 -18.25 1 98.38 149 ASP B C 1
ATOM 2533 O O . ASP B 1 149 ? 4.574 -10.773 -19.406 1 98.38 149 ASP B O 1
ATOM 2537 N N . TYR B 1 150 ? 4.047 -11.008 -17.266 1 98.19 150 TYR B N 1
ATOM 2538 C CA . TYR B 1 150 ? 3.418 -12.32 -17.422 1 98.19 150 TYR B CA 1
ATOM 2539 C C . TYR B 1 150 ? 2.025 -12.328 -16.812 1 98.19 150 TYR B C 1
ATOM 2541 O O . TYR B 1 150 ? 1.803 -11.742 -15.75 1 98.19 150 TYR B O 1
ATOM 2549 N N . VAL B 1 151 ? 1.142 -13.016 -17.5 1 98.69 151 VAL B N 1
ATOM 2550 C CA . VAL B 1 151 ? -0.224 -13.18 -17.016 1 98.69 151 VAL B CA 1
ATOM 2551 C C . VAL B 1 151 ? -0.578 -14.664 -16.953 1 98.69 151 VAL B C 1
ATOM 2553 O O . VAL B 1 151 ? -0.398 -15.391 -17.938 1 98.69 151 VAL B O 1
ATOM 2556 N N . ILE B 1 152 ? -0.999 -15.078 -15.844 1 98.19 152 ILE B N 1
ATOM 2557 C CA . ILE B 1 152 ? -1.498 -16.438 -15.664 1 98.19 152 ILE B CA 1
ATOM 2558 C C . ILE B 1 152 ? -2.99 -16.406 -15.344 1 98.19 152 ILE B C 1
ATOM 2560 O O . ILE B 1 152 ? -3.393 -15.883 -14.297 1 98.19 152 ILE B O 1
ATOM 2564 N N . LYS B 1 153 ? -3.748 -16.984 -16.188 1 96.75 153 LYS B N 1
ATOM 2565 C CA . LYS B 1 153 ? -5.191 -17.062 -15.977 1 96.75 153 LYS B CA 1
ATOM 2566 C C . LYS B 1 153 ? -5.602 -18.438 -15.484 1 96.75 153 LYS B C 1
ATOM 2568 O O . LYS B 1 153 ? -5.355 -19.438 -16.156 1 96.75 153 LYS B O 1
ATOM 2573 N N . LEU B 1 154 ? -6.238 -18.422 -14.359 1 95.88 154 LEU B N 1
ATOM 2574 C CA . LEU B 1 154 ? -6.672 -19.688 -13.773 1 95.88 154 LEU B CA 1
ATOM 2575 C C . LEU B 1 154 ? -8.047 -20.078 -14.289 1 95.88 154 LEU B C 1
ATOM 2577 O O . LEU B 1 154 ? -8.922 -19.234 -14.477 1 95.88 154 LEU B O 1
ATOM 2581 N N . LYS B 1 155 ? -8.242 -21.328 -14.562 1 86.12 155 LYS B N 1
ATOM 2582 C CA . LYS B 1 155 ? -9.523 -21.875 -14.969 1 86.12 155 LYS B CA 1
ATOM 2583 C C . LYS B 1 155 ? -10.156 -22.688 -13.828 1 86.12 155 LYS B C 1
ATOM 2585 O O . LYS B 1 155 ? -9.453 -23.344 -13.062 1 86.12 155 LYS B O 1
ATOM 2590 N N . PRO B 1 156 ? -11.484 -22.484 -13.773 1 76.12 156 PRO B N 1
ATOM 2591 C CA . PRO B 1 156 ? -12.141 -23.266 -12.719 1 76.12 156 PRO B CA 1
ATOM 2592 C C . PRO B 1 156 ? -11.914 -24.766 -12.875 1 76.12 156 PRO B C 1
ATOM 2594 O O . PRO B 1 156 ? -11.797 -25.266 -13.992 1 76.12 156 PRO B O 1
ATOM 2597 N N . ARG B 1 157 ? -11.617 -25.469 -11.742 1 66.19 157 ARG B N 1
ATOM 2598 C CA . ARG B 1 157 ? -11.359 -26.891 -11.742 1 66.19 157 ARG B CA 1
ATOM 2599 C C . ARG B 1 157 ? -12.438 -27.656 -12.516 1 66.19 157 ARG B C 1
ATOM 2601 O O . ARG B 1 157 ? -12.141 -28.609 -13.227 1 66.19 157 ARG B O 1
ATOM 2608 N N . LYS B 1 158 ? -13.734 -27.266 -12.219 1 60.25 158 LYS B N 1
ATOM 2609 C CA . LYS B 1 158 ? -14.82 -28.016 -12.844 1 60.25 158 LYS B CA 1
ATOM 2610 C C . LYS B 1 158 ? -14.68 -28.031 -14.367 1 60.25 158 LYS B C 1
ATOM 2612 O O . LYS B 1 158 ? -15.031 -29.016 -15.023 1 60.25 158 LYS B O 1
ATOM 2617 N N . GLU B 1 159 ? -14.227 -26.938 -14.82 1 53.75 159 GLU B N 1
ATOM 2618 C CA . GLU B 1 159 ? -14.125 -26.859 -16.281 1 53.75 159 GLU B CA 1
ATOM 2619 C C . GLU B 1 159 ? -12.961 -27.688 -16.797 1 53.75 159 GLU B C 1
ATOM 2621 O O . GLU B 1 159 ? -12.961 -28.109 -17.953 1 53.75 159 GLU B O 1
ATOM 2626 N N . ARG B 1 160 ? -11.992 -27.969 -15.898 1 55.5 160 ARG B N 1
ATOM 2627 C CA . ARG B 1 160 ? -10.852 -28.766 -16.344 1 55.5 160 ARG B CA 1
ATOM 2628 C C . ARG B 1 160 ? -11.258 -30.219 -16.547 1 55.5 160 ARG B C 1
ATOM 2630 O O . ARG B 1 160 ? -10.719 -30.906 -17.422 1 55.5 160 ARG B O 1
ATOM 2637 N N . GLU B 1 161 ? -12.125 -30.688 -15.609 1 49.62 161 GLU B N 1
ATOM 2638 C CA . GLU B 1 161 ? -12.586 -32.062 -15.75 1 49.62 161 GLU B CA 1
ATOM 2639 C C . GLU B 1 161 ? -13.383 -32.25 -17.031 1 49.62 161 GLU B C 1
ATOM 2641 O O . GLU B 1 161 ? -13.391 -33.344 -17.609 1 49.62 161 GLU B O 1
ATOM 2646 N N . SER B 1 162 ? -14.055 -31.234 -17.344 1 47.62 162 SER B N 1
ATOM 2647 C CA . SER B 1 162 ? -14.852 -31.422 -18.547 1 47.62 162 SER B CA 1
ATOM 2648 C C . SER B 1 162 ? -13.984 -31.391 -19.812 1 47.62 162 SER B C 1
ATOM 2650 O O . SER B 1 162 ? -14.414 -31.828 -20.875 1 47.62 162 SER B O 1
ATOM 2652 N N . GLU B 1 163 ? -12.984 -30.594 -19.703 1 47.91 163 GLU B N 1
ATOM 2653 C CA . GLU B 1 163 ? -12.164 -30.516 -20.906 1 47.91 163 GLU B CA 1
ATOM 2654 C C . GLU B 1 163 ? -11.406 -31.828 -21.141 1 47.91 163 GLU B C 1
ATOM 2656 O O . GLU B 1 163 ? -10.938 -32.094 -22.25 1 47.91 163 GLU B O 1
ATOM 2661 N N . GLY B 1 164 ? -11.094 -32.562 -20.047 1 45.47 164 GLY B N 1
ATOM 2662 C CA . GLY B 1 164 ? -10.398 -33.844 -20.219 1 45.47 164 GLY B CA 1
ATOM 2663 C C . GLY B 1 164 ? -11.258 -34.906 -20.891 1 45.47 164 GLY B C 1
ATOM 2664 O O . GLY B 1 164 ? -10.75 -35.938 -21.297 1 45.47 164 GLY B O 1
ATOM 2665 N N . LYS B 1 165 ? -12.617 -34.875 -20.641 1 44.97 165 LYS B N 1
ATOM 2666 C CA . LYS B 1 165 ? -13.461 -35.938 -21.188 1 44.97 165 LYS B CA 1
ATOM 2667 C C . LYS B 1 165 ? -13.633 -35.781 -22.688 1 44.97 165 LYS B C 1
ATOM 2669 O O . LYS B 1 165 ? -14.133 -36.688 -23.359 1 44.97 165 LYS B O 1
ATOM 2674 N N . GLU B 1 166 ? -13.625 -34.531 -23.109 1 42.16 166 GLU B N 1
ATOM 2675 C CA . GLU B 1 166 ? -14.125 -34.438 -24.484 1 42.16 166 GLU B CA 1
ATOM 2676 C C . GLU B 1 166 ? -13.141 -35.062 -25.484 1 42.16 166 GLU B C 1
ATOM 2678 O O . GLU B 1 166 ? -13.484 -35.25 -26.641 1 42.16 166 GLU B O 1
ATOM 2683 N N . GLU B 1 167 ? -11.781 -34.781 -25.125 1 41.28 167 GLU B N 1
ATOM 2684 C CA . GLU B 1 167 ? -11.008 -35.094 -26.328 1 41.28 167 GLU B CA 1
ATOM 2685 C C . GLU B 1 167 ? -10.781 -36.625 -26.453 1 41.28 167 GLU B C 1
ATOM 2687 O O . GLU B 1 167 ? -9.695 -37.094 -26.156 1 41.28 167 GLU B O 1
ATOM 2692 N N . LYS B 1 168 ? -11.586 -37.375 -25.781 1 40.31 168 LYS B N 1
ATOM 2693 C CA . LYS B 1 168 ? -11.367 -38.75 -26.188 1 40.31 168 LYS B CA 1
ATOM 2694 C C . LYS B 1 168 ? -11.445 -38.906 -27.703 1 40.31 168 LYS B C 1
ATOM 2696 O O . LYS B 1 168 ? -12.422 -38.5 -28.328 1 40.31 168 LYS B O 1
ATOM 2701 N N . PRO B 1 169 ? -10.258 -38.938 -28.375 1 38.47 169 PRO B N 1
ATOM 2702 C CA . PRO B 1 169 ? -10.273 -39.156 -29.812 1 38.47 169 PRO B CA 1
ATOM 2703 C C . PRO B 1 169 ? -11.305 -40.188 -30.234 1 38.47 169 PRO B C 1
ATOM 2705 O O . PRO B 1 169 ? -11.398 -41.25 -29.641 1 38.47 169 PRO B O 1
ATOM 2708 N N . GLU B 1 170 ? -12.531 -39.812 -30.625 1 39.72 170 GLU B N 1
ATOM 2709 C CA . GLU B 1 170 ? -13.484 -40.688 -31.266 1 39.72 170 GLU B CA 1
ATOM 2710 C C . GLU B 1 170 ? -12.766 -41.75 -32.125 1 39.72 170 GLU B C 1
ATOM 2712 O O . GLU B 1 170 ? -11.984 -41.406 -33 1 39.72 170 GLU B O 1
ATOM 2717 N N . GLU B 1 171 ? -12.32 -42.844 -31.547 1 38.12 171 GLU B N 1
ATOM 2718 C CA . GLU B 1 171 ? -11.766 -44 -32.219 1 38.12 171 GLU B CA 1
ATOM 2719 C C . GLU B 1 171 ? -12.43 -44.188 -33.594 1 38.12 171 GLU B C 1
ATOM 2721 O O . GLU B 1 171 ? -13.656 -44.188 -33.688 1 38.12 171 GLU B O 1
ATOM 2726 N N . ALA B 1 172 ? -11.781 -43.844 -34.719 1 40.62 172 ALA B N 1
ATOM 2727 C CA . ALA B 1 172 ? -12.133 -44.094 -36.125 1 40.62 172 ALA B CA 1
ATOM 2728 C C . ALA B 1 172 ? -12.672 -45.5 -36.312 1 40.62 172 ALA B C 1
ATOM 2730 O O . ALA B 1 172 ? -11.938 -46.5 -36.156 1 40.62 172 ALA B O 1
ATOM 2731 N N . LYS B 1 173 ? -13.852 -45.812 -35.938 1 40.19 173 LYS B N 1
ATOM 2732 C CA . LYS B 1 173 ? -14.477 -47.062 -36.312 1 40.19 173 LYS B CA 1
ATOM 2733 C C . LYS B 1 173 ? -14.172 -47.406 -37.75 1 40.19 173 LYS B C 1
ATOM 2735 O O . LYS B 1 173 ? -14.461 -46.625 -38.656 1 40.19 173 LYS B O 1
ATOM 2740 N N . ASP B 1 174 ? -13.07 -48.125 -38.031 1 37.81 174 ASP B N 1
ATOM 2741 C CA . ASP B 1 174 ? -12.711 -48.781 -39.281 1 37.81 174 ASP B CA 1
ATOM 2742 C C . ASP B 1 174 ? -13.938 -49.375 -39.938 1 37.81 174 ASP B C 1
ATOM 2744 O O . ASP B 1 174 ? -14.617 -50.219 -39.344 1 37.81 174 ASP B O 1
ATOM 2748 N N . VAL B 1 175 ? -14.688 -48.594 -40.781 1 34.91 175 VAL B N 1
ATOM 2749 C CA . VAL B 1 175 ? -15.719 -49.031 -41.719 1 34.91 175 VAL B CA 1
ATOM 2750 C C . VAL B 1 175 ? -15.258 -50.281 -42.438 1 34.91 175 VAL B C 1
ATOM 2752 O O . VAL B 1 175 ? -14.383 -50.219 -43.312 1 34.91 175 VAL B O 1
ATOM 2755 N N . VAL B 1 176 ? -14.758 -51.344 -41.812 1 37 176 VAL B N 1
ATOM 2756 C CA . VAL B 1 176 ? -14.539 -52.594 -42.531 1 37 176 VAL B CA 1
ATOM 2757 C C . VAL B 1 176 ? -15.781 -52.969 -43.344 1 37 176 VAL B C 1
ATOM 2759 O O . VAL B 1 176 ? -16.859 -53.156 -42.75 1 37 176 VAL B O 1
ATOM 2762 N N . SER B 1 177 ? -15.953 -52.219 -44.469 1 31.31 177 SER B N 1
ATOM 2763 C CA . SER B 1 177 ? -16.859 -52.688 -45.5 1 31.31 177 SER B CA 1
ATOM 2764 C C . SER B 1 177 ? -16.719 -54.188 -45.75 1 31.31 177 SER B C 1
ATOM 2766 O O . SER B 1 177 ? -15.609 -54.656 -46 1 31.31 177 SER B O 1
ATOM 2768 N N . ASP B 1 178 ? -17.562 -54.938 -45.156 1 31.17 178 ASP B N 1
ATOM 2769 C CA . ASP B 1 178 ? -17.922 -56.344 -45.344 1 31.17 178 ASP B CA 1
ATOM 2770 C C . ASP B 1 178 ? -18.031 -56.688 -46.844 1 31.17 178 ASP B C 1
ATOM 2772 O O . ASP B 1 178 ? -18.922 -56.188 -47.531 1 31.17 178 ASP B O 1
ATOM 2776 N N . GLU B 1 179 ? -16.875 -56.75 -47.656 1 24.91 179 GLU B N 1
ATOM 2777 C CA . GLU B 1 179 ? -16.891 -57.781 -48.688 1 24.91 179 GLU B CA 1
ATOM 2778 C C . GLU B 1 179 ? -16.828 -59.156 -48.062 1 24.91 179 GLU B C 1
ATOM 2780 O O . GLU B 1 179 ? -16.141 -59.375 -47.062 1 24.91 179 GLU B O 1
#

Solvent-accessible surface area (backbone atoms only — not comparable to full-atom values): 19534 Å² total; per-residue (Å²): 109,68,67,54,51,52,51,51,50,45,52,51,48,53,53,26,54,75,68,27,59,26,33,24,34,36,41,33,38,27,83,72,46,74,37,78,91,45,47,66,53,64,62,57,52,51,54,60,53,45,61,46,15,43,76,77,38,43,39,31,38,29,39,68,79,62,50,70,66,57,49,47,53,40,41,74,65,68,28,45,67,43,73,29,86,62,68,49,61,37,50,51,38,47,52,50,49,56,46,58,75,34,90,80,43,41,26,45,32,40,32,43,29,61,56,62,51,42,58,58,53,54,50,32,46,75,70,61,31,46,34,32,37,30,31,38,78,82,72,44,31,63,67,44,55,69,68,33,77,37,72,44,78,53,69,46,53,73,60,51,59,54,60,64,63,63,70,56,77,78,73,77,77,78,76,73,74,84,123,108,69,66,55,51,50,51,51,51,46,50,50,48,51,51,26,54,76,68,29,58,27,34,26,36,36,40,33,39,27,83,74,45,74,36,78,92,46,46,67,52,65,62,58,51,52,54,62,52,43,60,46,15,43,77,76,39,42,39,32,38,30,39,69,80,61,50,70,66,57,48,48,54,39,40,74,66,68,27,46,68,42,72,28,84,62,69,50,60,38,52,51,37,47,52,50,49,55,47,58,74,33,90,80,44,40,26,46,31,40,34,42,29,62,56,64,52,42,59,59,54,53,49,32,46,72,70,60,30,46,34,34,37,31,31,38,78,82,71,44,30,64,68,44,54,71,68,32,78,38,72,45,77,53,69,45,53,72,58,52,59,55,60,65,63,63,68,54,75,76,74,80,73,76,78,73,74,84,122

pLDDT: mean 88.59, std 18.77, range [24.91, 98.94]

Foldseek 3Di:
DVVVVLVVLLVVLVVLQVVLAFAEAEEEACVAAVDPVQQDQLLVVLVVSSSRHDDPAAEYEAEQPDDPVVCVSCVVSPHHYDYDHDDCVVVRLVVLVVVLPDPRGQEYEYEHQDCVCLVSLVVSVVSSHAYEYEYEDDRRDPSNVVSHPYYHYDHNPVVVVVVVPPPPPPPPPPPPPDD/DVVVVLVVLLVVLVVLQVVLAFAEAEEEECVAAVDPVQQDQLLVVLVVSSSRHDDPAAEYEAEQPDDPVVCVSCVVSPHHYDYDHDDCVVVRLVVLVVVLPDPRGQEYEYEHQDCVCLVSLVVSVVSSHAYEYEYEDDSRDPSNVVSHPYYHYDHNPVVVVVVVPPPPPPPPPPPPPDD

InterPro domains:
  IPR002790 Conserved hypothetical protein CHP00288 [TIGR00288] (5-157)
  IPR021139 NYN domain [PF01936] (24-154)
  IPR028082 Periplasmic binding protein-like I [SSF53822] (71-158)

Sequence (358 aa):
MLDTVKDYMSGVIKRKAKRGNLDIAMLIDGPNMLRKEFDVSLKEVRELVEELGNIRVGLAFLNQYASDKLIEAVANQGFVPRVIPGDVDVYLAVEAMELIYSDNVDAIALMTRDTDFLPIIAKAKEQGKVTIVIGADPGFSTALQNAADYVIKLKPRKERESEGKEEKPEEAKDVVSDEMLDTVKDYMSGVIKRKAKRGNLDIAMLIDGPNMLRKEFDVSLKEVRELVEELGNIRVGLAFLNQYASDKLIEAVANQGFVPRVIPGDVDVYLAVEAMELIYSDNVDAIALMTRDTDFLPIIAKAKEQGKVTIVIGADPGFSTALQNAADYVIKLKPRKERESEGKEEKPEEAKDVVSDE

Organism: Methanopyrus kandleri (strain AV19 / DSM 6324 / JCM 9639 / NBRC 100938) (NCBI:txid190192)

Radius of gyration: 26.99 Å; Cα contacts (8 Å, |Δi|>4): 580; chains: 2; bounding box: 51×116×97 Å

Secondary structure (DSSP, 8-state):
-HHHHHHHHHHHHHHHHHHT-EEEEEEEEHHHHS-TTTT--HHHHHHHHHTTEEEEEEEEEEETT--HHHHHHHHHTT-EEEEESS--HHHHHHHHHHHHT-TT-SEEEEE---GGGHHHHHHHHHTT-EEEEEEESSS--HHHHHHSSEEEEE--HHHHHHHHHS-------------/-HHHHHHHHHHHHHHHHHHT-EEEEEEEEHHHHS-TTTT--HHHHHHHHHTTEEEEEEEEEEETT--HHHHHHHHHTT-EEEEESS--HHHHHHHHHHHHT-TT-SEEEEE---GGGHHHHHHHHHTT-EEEEEEESSS--HHHHHHSSEEEEE--HHHHHHHHHH-------------

Nearest PDB structures (foldseek):
  6cc2-assembly1_A  TM=5.399E-01  e=1.459E-01  Entamoeba histolytica
  3uhj-assembly1_C  TM=4.570E-01  e=7.639E-02  Sinorhizobium meliloti
  4mca-assembly1_B  TM=4.480E-01  e=5.527E-02  Serratia plymuthica A30
  4n03-assembly1_A  TM=4.967E-01  e=9.276E-02  Thermomonospora curvata DSM 43183
  3h75-assembly1_A  TM=4.942E-01  e=1.500E+00  Pseudomonas protegens Pf-5